Protein AF-A0AAE8QPG3-F1 (afdb_monomer_lite)

Foldseek 3Di:
DPPQLPDDDLVQFDDWDQALFAHTWTWGDDPPWIWTWWWDADPDFKIKIKIATDDPVVVVCRVPVSPDVLVVLQPGPWIWIWMFGVVVVRDTPDIDIDHPVPDDPVRPHDDVRVLVVCVVNVDPDPDPVLVLLVLVQCLCCVPVVVQWDKDQWDDDPNDIDGASIWTAHPVRAIEGEHEDEDDDDPDDPLVVVLVVLLVVLVVVVCVVDLSHAYEYEYEYAPSDPCPLVNVLVVSVHPPVSCVVRRHRYWYWYHYSRCSSNSHPDIDISD

Sequence (270 aa):
MNINNIFPKTKNIIETYVYYDKPLYFLYKFNDALYFVFFYIEENDFEKWVCIPTLSEEIEELKETRKSLINFIKDSSKIILLTIDFNQNNRVINLENILYSQLEEEFLPNRDAYLKGNSLFNVKFETDIAKVEQLVINHLAGSEFEHFMKYNELVIGQSRIVADGVLVDEKDNKIFIEVKYFRFSKNVEYRRISNHIVNLHNTYQLDRNPQNKLLYIIVIKNEDKENIKTVQQILSLNSAYLKSNALNSEVRVYSVYDLIEGKSEYLNLY

Radius of gyration: 22.39 Å; chains: 1; bounding box: 56×40×63 Å

Secondary structure (DSSP, 8-state):
--GGG----GGGEEEEEPPSSS--EEEEEETTEEEEEEEEEETTTEEEEEEEEE-HHHHHHHHHH---HHHHHHH-S-EEEEEEETTTTSEEEEEEEE-GGGS-GGGS--HHHHHHHHHHHT------HHHHHHHHHHHHHHHT-TTSEEEEEEEETTEEEEEEEEEE-TT--EEEEEEEEE---TT--THHHHHHHHHHHHHTTGGG-TT-EEEEEEEE---SS--HHHHHHHH---HHHHHHHSTTEEEEEEEHHHHHTT---EEE--

Structure (mmCIF, N/CA/C/O backbone):
data_AF-A0AAE8QPG3-F1
#
_entry.id   AF-A0AAE8QPG3-F1
#
loop_
_atom_site.group_PDB
_atom_site.id
_atom_site.type_symbol
_atom_site.label_atom_id
_atom_site.label_alt_id
_atom_site.label_comp_id
_atom_site.label_asym_id
_atom_site.label_entity_id
_atom_site.label_seq_id
_atom_site.pdbx_PDB_ins_code
_atom_site.Cartn_x
_atom_site.Cartn_y
_atom_site.Cartn_z
_atom_site.occupancy
_atom_site.B_iso_or_equiv
_atom_site.auth_seq_id
_atom_site.auth_comp_id
_atom_site.auth_asym_id
_atom_site.auth_atom_id
_atom_site.pdbx_PDB_model_num
ATOM 1 N N . MET A 1 1 ? 15.668 -0.966 -35.032 1.00 42.62 1 MET A N 1
ATOM 2 C CA . MET A 1 1 ? 14.912 -0.074 -34.122 1.00 42.62 1 MET A CA 1
ATOM 3 C C . MET A 1 1 ? 15.895 0.959 -33.581 1.00 42.62 1 MET A C 1
ATOM 5 O O . MET A 1 1 ? 16.965 0.543 -33.161 1.00 42.62 1 MET A O 1
ATOM 9 N N . ASN A 1 2 ? 15.625 2.269 -33.673 1.00 43.06 2 ASN A N 1
ATOM 10 C CA . ASN A 1 2 ? 16.539 3.276 -33.112 1.00 43.06 2 ASN A CA 1
ATOM 11 C C . ASN A 1 2 ? 16.362 3.308 -31.590 1.00 43.06 2 ASN A C 1
ATOM 13 O O . ASN A 1 2 ? 15.293 3.664 -31.097 1.00 43.06 2 ASN A O 1
ATOM 17 N N . ILE A 1 3 ? 17.409 2.910 -30.880 1.00 42.00 3 ILE A N 1
ATOM 18 C CA . ILE A 1 3 ? 17.453 2.776 -29.425 1.00 42.00 3 ILE A CA 1
ATOM 19 C C . ILE A 1 3 ? 17.151 4.098 -28.695 1.00 42.00 3 ILE A C 1
ATOM 21 O O . ILE A 1 3 ? 16.510 4.091 -27.650 1.00 42.00 3 ILE A O 1
ATOM 25 N N . ASN A 1 4 ? 17.472 5.242 -29.313 1.00 45.38 4 ASN A N 1
ATOM 26 C CA . ASN A 1 4 ? 17.210 6.578 -28.765 1.00 45.38 4 ASN A CA 1
ATOM 27 C C . ASN A 1 4 ? 15.718 6.958 -28.757 1.00 45.38 4 ASN A C 1
ATOM 29 O O . ASN A 1 4 ? 15.340 7.947 -28.135 1.00 45.38 4 ASN A O 1
ATOM 33 N N . ASN A 1 5 ? 14.854 6.190 -29.434 1.00 48.97 5 ASN A N 1
ATOM 34 C CA . ASN A 1 5 ? 13.407 6.410 -29.400 1.00 48.97 5 ASN A CA 1
ATOM 35 C C . ASN A 1 5 ? 12.713 5.654 -28.260 1.00 48.97 5 ASN A C 1
ATOM 37 O O . ASN A 1 5 ? 11.540 5.914 -28.029 1.00 48.97 5 ASN A O 1
ATOM 41 N N . ILE A 1 6 ? 13.398 4.753 -27.548 1.00 49.91 6 ILE A N 1
ATOM 42 C CA . ILE A 1 6 ? 12.806 3.910 -26.490 1.00 49.91 6 ILE A CA 1
ATOM 43 C C . ILE A 1 6 ? 12.485 4.726 -25.225 1.00 49.91 6 ILE A C 1
ATOM 45 O O . ILE A 1 6 ? 11.765 4.247 -24.352 1.00 49.91 6 ILE A O 1
ATOM 49 N N . PHE A 1 7 ? 12.945 5.981 -25.145 1.00 54.47 7 PHE A N 1
ATOM 50 C CA . PHE A 1 7 ? 12.767 6.803 -23.956 1.00 54.47 7 PHE A CA 1
ATOM 51 C C . PHE A 1 7 ? 11.286 6.967 -23.592 1.00 54.47 7 PHE A C 1
ATOM 53 O O . PHE A 1 7 ? 10.488 7.414 -24.432 1.00 54.47 7 PHE A O 1
ATOM 60 N N . PRO A 1 8 ? 10.908 6.691 -22.340 1.00 53.12 8 PRO A N 1
ATOM 61 C CA . PRO A 1 8 ? 9.572 6.969 -21.882 1.00 53.12 8 PRO A CA 1
ATOM 62 C C . PRO A 1 8 ? 9.382 8.461 -21.747 1.00 53.12 8 PRO A C 1
ATOM 64 O O . PRO A 1 8 ? 9.786 9.121 -20.798 1.00 53.12 8 PRO A O 1
ATOM 67 N N . LYS A 1 9 ? 8.699 9.014 -22.739 1.00 58.16 9 LYS A N 1
ATOM 68 C CA . LYS A 1 9 ? 7.984 10.262 -22.539 1.00 58.16 9 LYS A CA 1
ATOM 69 C C . LYS A 1 9 ? 6.843 9.944 -21.582 1.00 58.16 9 LYS A C 1
ATOM 71 O O . LYS A 1 9 ? 6.106 8.994 -21.820 1.00 58.16 9 LYS A O 1
ATOM 76 N N . THR A 1 10 ? 6.659 10.764 -20.557 1.00 52.91 10 THR A N 1
ATOM 77 C CA . THR A 1 10 ? 5.604 10.658 -19.532 1.00 52.91 10 THR A CA 1
ATOM 78 C C . THR A 1 10 ? 4.237 10.254 -20.098 1.00 52.91 10 THR A C 1
ATOM 80 O O . THR A 1 10 ? 3.532 9.434 -19.529 1.00 52.91 10 THR A O 1
ATOM 83 N N . LYS A 1 11 ? 3.904 10.779 -21.284 1.00 57.16 11 LYS A N 1
ATOM 84 C CA . LYS A 1 11 ? 2.669 10.525 -22.046 1.00 57.16 11 LYS A CA 1
ATOM 85 C C . LYS A 1 11 ? 2.415 9.070 -22.479 1.00 57.16 11 LYS A C 1
ATOM 87 O O . LYS A 1 11 ? 1.345 8.784 -22.998 1.00 57.16 11 LYS A O 1
ATOM 92 N N . ASN A 1 12 ? 3.407 8.196 -22.359 1.00 67.00 12 ASN A N 1
ATOM 93 C CA . ASN A 1 12 ? 3.347 6.806 -22.806 1.00 67.00 12 ASN A CA 1
ATOM 94 C C . ASN A 1 12 ? 3.198 5.825 -21.627 1.00 67.00 12 ASN A C 1
ATOM 96 O O . ASN A 1 12 ? 3.076 4.623 -21.852 1.00 67.00 12 ASN A O 1
ATOM 100 N N . ILE A 1 13 ? 3.215 6.312 -20.381 1.00 68.69 13 ILE A N 1
ATOM 101 C CA . ILE A 1 13 ? 2.778 5.520 -19.229 1.00 68.69 13 ILE A CA 1
ATOM 102 C C . ILE A 1 13 ? 1.260 5.515 -19.262 1.00 68.69 13 ILE A C 1
ATOM 104 O O . ILE A 1 13 ? 0.638 6.576 -19.201 1.00 68.69 13 ILE A O 1
ATOM 108 N N . ILE A 1 14 ? 0.680 4.331 -19.410 1.00 64.44 14 ILE A N 1
ATOM 109 C CA . ILE A 1 14 ? -0.766 4.188 -19.591 1.00 64.44 14 ILE A CA 1
ATOM 110 C C . ILE A 1 14 ? -1.471 3.681 -18.337 1.00 64.44 14 ILE A C 1
ATOM 112 O O . ILE A 1 14 ? -2.663 3.924 -18.192 1.00 64.44 14 ILE A O 1
ATOM 116 N N . GLU A 1 15 ? -0.754 3.031 -17.417 1.00 61.50 15 GLU A N 1
ATOM 117 C CA . GLU A 1 15 ? -1.331 2.561 -16.158 1.00 61.50 15 GLU A CA 1
ATOM 118 C C . GLU A 1 15 ? -0.254 2.385 -15.076 1.00 61.50 15 GLU A C 1
ATOM 120 O O . GLU A 1 15 ? 0.895 2.037 -15.368 1.00 61.50 15 GLU A O 1
ATOM 125 N N . THR A 1 16 ? -0.637 2.632 -13.820 1.00 55.03 16 THR A N 1
ATOM 126 C CA . THR A 1 16 ? 0.137 2.267 -12.626 1.00 55.03 16 THR A CA 1
ATOM 127 C C . THR A 1 16 ? -0.598 1.148 -11.901 1.00 55.03 16 THR A C 1
ATOM 129 O O . THR A 1 16 ? -1.680 1.378 -11.361 1.00 55.03 16 THR A O 1
ATOM 132 N N . TYR A 1 17 ? -0.035 -0.057 -11.890 1.00 54.22 17 TYR A N 1
ATOM 133 C CA . TYR A 1 17 ? -0.719 -1.244 -11.365 1.00 54.22 17 TYR A CA 1
ATOM 134 C C . TYR A 1 17 ? -0.403 -1.513 -9.910 1.00 54.22 17 TYR A C 1
ATOM 136 O O . TYR A 1 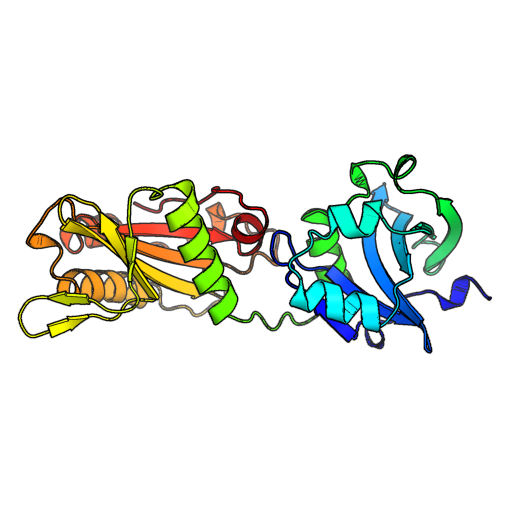17 ? 0.753 -1.774 -9.617 1.00 54.22 17 TYR A O 1
ATOM 144 N N . VAL A 1 18 ? -1.403 -1.546 -9.023 1.00 47.66 18 VAL A N 1
ATOM 145 C CA . VAL A 1 18 ? -1.252 -2.226 -7.725 1.00 47.66 18 VAL A CA 1
ATOM 146 C C . VAL A 1 18 ? -1.370 -3.725 -7.984 1.00 47.66 18 VAL A C 1
ATOM 148 O O . VAL A 1 18 ? -2.407 -4.177 -8.470 1.00 47.66 18 VAL A O 1
ATOM 151 N N . TYR A 1 19 ? -0.325 -4.487 -7.677 1.00 54.72 19 TYR A N 1
ATOM 152 C CA . TYR A 1 19 ? -0.355 -5.938 -7.799 1.00 54.72 19 TYR A CA 1
ATOM 153 C C . TYR A 1 19 ? -1.030 -6.587 -6.579 1.00 54.72 19 TYR A C 1
ATOM 155 O O . TYR A 1 19 ? -1.138 -5.968 -5.522 1.00 54.72 19 TYR A O 1
ATOM 163 N N . TYR A 1 20 ? -1.474 -7.843 -6.707 1.00 44.81 20 TYR A N 1
ATOM 164 C CA . TYR A 1 20 ? -2.101 -8.600 -5.612 1.00 44.81 20 TYR A CA 1
ATOM 165 C C . TYR A 1 20 ? -1.216 -8.726 -4.352 1.00 44.81 20 TYR A C 1
ATOM 167 O O . TYR A 1 20 ? -1.758 -8.838 -3.255 1.00 44.81 20 TYR A O 1
ATOM 175 N N . ASP A 1 21 ? 0.116 -8.691 -4.491 1.00 43.56 21 ASP A N 1
ATOM 176 C CA . ASP A 1 21 ? 1.063 -8.947 -3.399 1.00 43.56 21 ASP A CA 1
ATOM 177 C C . ASP A 1 21 ? 2.242 -7.957 -3.269 1.00 43.56 21 ASP A C 1
ATOM 179 O O . ASP A 1 21 ? 3.004 -8.100 -2.314 1.00 43.56 21 ASP A O 1
ATOM 183 N N . LYS A 1 22 ? 2.437 -6.990 -4.189 1.00 46.19 22 LYS A N 1
ATOM 184 C CA . LYS A 1 22 ? 3.626 -6.099 -4.240 1.00 46.19 22 LYS A CA 1
ATOM 185 C C . LYS A 1 22 ? 3.371 -4.735 -4.926 1.00 46.19 22 LYS A C 1
ATOM 187 O O . LYS A 1 22 ? 2.346 -4.595 -5.600 1.00 46.19 22 LYS A O 1
ATOM 192 N N . PRO A 1 23 ? 4.233 -3.707 -4.688 1.00 47.25 23 PRO A N 1
ATOM 193 C CA . PRO A 1 23 ? 3.930 -2.299 -4.974 1.00 47.25 23 PRO A CA 1
ATOM 194 C C . PRO A 1 23 ? 3.766 -1.978 -6.454 1.00 47.25 23 PRO A C 1
ATOM 196 O O . PRO A 1 23 ? 3.878 -2.823 -7.324 1.00 47.25 23 PRO A O 1
ATOM 199 N N . LEU A 1 24 ? 3.410 -0.726 -6.707 1.00 56.41 24 LEU A N 1
ATOM 200 C CA . LEU A 1 24 ? 2.953 -0.221 -7.987 1.00 56.41 24 LEU A CA 1
ATOM 201 C C . LEU A 1 24 ? 4.028 -0.255 -9.088 1.00 56.41 24 LEU A C 1
ATOM 203 O O . LEU A 1 24 ? 5.158 0.142 -8.832 1.00 56.41 24 LEU A O 1
ATOM 207 N N . TYR A 1 25 ? 3.693 -0.655 -10.321 1.00 65.69 25 TYR A N 1
ATOM 208 C CA . TYR A 1 25 ? 4.638 -0.616 -11.458 1.00 65.69 25 TYR A CA 1
ATOM 209 C C . TYR A 1 25 ? 4.059 0.071 -12.692 1.00 65.69 25 TYR A C 1
ATOM 211 O O . TYR A 1 25 ? 2.840 0.153 -12.863 1.00 65.69 25 TYR A O 1
ATOM 219 N N . PHE A 1 26 ? 4.953 0.577 -13.546 1.00 69.75 26 PHE A N 1
ATOM 220 C CA . PHE A 1 26 ? 4.605 1.391 -14.705 1.00 69.75 26 PHE A CA 1
ATOM 221 C C . PHE A 1 26 ? 4.436 0.510 -15.935 1.00 69.75 26 PHE A C 1
ATOM 223 O O . PHE A 1 26 ? 5.398 -0.105 -16.406 1.00 69.75 26 PHE A O 1
ATOM 230 N N . LEU A 1 27 ? 3.219 0.486 -16.474 1.00 76.44 27 LEU A N 1
ATOM 231 C CA . LEU A 1 27 ? 2.982 -0.059 -17.799 1.00 76.44 27 LEU A CA 1
ATOM 232 C C . LEU A 1 27 ? 3.255 1.017 -18.839 1.00 76.44 27 LEU A C 1
ATOM 234 O O . LEU A 1 27 ? 2.587 2.055 -18.902 1.00 76.44 27 LEU A O 1
ATOM 238 N N . TYR A 1 28 ? 4.252 0.741 -19.663 1.00 75.50 28 TYR A N 1
ATOM 239 C CA . TYR A 1 28 ? 4.735 1.631 -20.693 1.00 75.50 28 TYR A CA 1
ATOM 240 C C . TYR A 1 28 ? 4.302 1.147 -22.073 1.00 75.50 28 TYR A C 1
ATOM 242 O O . TYR A 1 28 ? 4.596 0.021 -22.476 1.00 75.50 28 TYR A O 1
ATOM 250 N N . LYS A 1 29 ? 3.638 2.022 -22.828 1.00 74.06 29 LYS A N 1
ATOM 251 C CA . LYS A 1 29 ? 3.265 1.780 -24.219 1.00 74.06 29 LYS A CA 1
ATOM 252 C C . LYS A 1 29 ? 4.258 2.447 -25.162 1.00 74.06 29 LYS A C 1
ATOM 254 O O . LYS A 1 29 ? 4.335 3.673 -25.243 1.00 74.06 29 LYS A O 1
ATOM 259 N N . PHE A 1 30 ? 4.976 1.641 -25.936 1.00 71.75 30 PHE A N 1
ATOM 260 C CA . PHE A 1 30 ? 5.843 2.116 -27.007 1.00 71.75 30 PHE A CA 1
ATOM 261 C C . PHE A 1 30 ? 5.297 1.684 -28.366 1.00 71.75 30 PHE A C 1
ATOM 263 O O . PHE A 1 30 ? 5.434 0.527 -28.764 1.00 71.75 30 PHE A O 1
ATOM 270 N N . ASN A 1 31 ? 4.705 2.628 -29.101 1.00 74.25 31 ASN A N 1
ATOM 271 C CA . ASN A 1 31 ? 3.910 2.333 -30.299 1.00 74.25 31 ASN A CA 1
ATOM 272 C C . ASN A 1 31 ? 2.803 1.314 -29.962 1.00 74.25 31 ASN A C 1
ATOM 274 O O . ASN A 1 31 ? 2.017 1.570 -29.052 1.00 74.25 31 ASN A O 1
ATOM 278 N N . ASP A 1 32 ? 2.759 0.174 -30.651 1.00 73.19 32 ASP A N 1
ATOM 279 C CA . ASP A 1 32 ? 1.795 -0.906 -30.403 1.00 73.19 32 ASP A CA 1
ATOM 280 C C . ASP A 1 32 ? 2.298 -1.954 -29.395 1.00 73.19 32 ASP A C 1
ATOM 282 O O . ASP A 1 32 ? 1.568 -2.882 -29.061 1.00 73.19 32 ASP A O 1
ATOM 286 N N . ALA A 1 33 ? 3.529 -1.815 -28.891 1.00 75.00 33 ALA A N 1
ATOM 287 C CA . ALA A 1 33 ? 4.111 -2.731 -27.916 1.00 75.00 33 ALA A CA 1
ATOM 288 C C . ALA A 1 33 ? 3.926 -2.228 -26.474 1.00 75.00 33 ALA A C 1
ATOM 290 O O . ALA A 1 33 ? 3.960 -1.021 -26.209 1.00 75.00 33 ALA A O 1
ATOM 291 N N . LEU A 1 34 ? 3.765 -3.169 -25.542 1.00 77.31 34 LEU A N 1
ATOM 292 C CA . LEU A 1 34 ? 3.606 -2.920 -24.111 1.00 77.31 34 LEU A CA 1
ATOM 293 C C . LEU A 1 34 ? 4.797 -3.484 -23.336 1.00 77.31 34 LEU A C 1
ATOM 295 O O . LEU A 1 34 ? 5.359 -4.520 -23.695 1.00 77.31 34 LEU A O 1
ATOM 299 N N . TYR A 1 35 ? 5.191 -2.767 -22.287 1.00 78.69 35 TYR A N 1
ATOM 300 C CA . TYR A 1 35 ? 6.334 -3.111 -21.453 1.00 78.69 35 TYR A CA 1
ATOM 301 C C . TYR A 1 35 ? 6.027 -2.845 -19.984 1.00 78.69 35 TYR A C 1
ATOM 303 O O . TYR A 1 35 ? 5.568 -1.752 -19.646 1.00 78.69 35 TYR A O 1
ATOM 311 N N . PHE A 1 36 ? 6.378 -3.778 -19.104 1.00 74.75 36 PHE A N 1
ATOM 312 C CA . PHE A 1 36 ? 6.599 -3.442 -17.698 1.00 74.75 36 PHE A CA 1
ATOM 313 C C . PHE A 1 36 ? 7.979 -2.818 -17.529 1.00 74.75 36 PHE A C 1
ATOM 315 O O . PHE A 1 36 ? 8.949 -3.306 -18.113 1.00 74.75 36 PHE A O 1
ATOM 322 N N . VAL A 1 37 ? 8.065 -1.736 -16.753 1.00 71.25 37 VAL A N 1
ATOM 323 C CA . VAL A 1 37 ? 9.312 -0.982 -16.575 1.00 71.25 37 VAL A CA 1
ATOM 324 C C . VAL A 1 37 ? 9.648 -0.781 -15.094 1.00 71.25 37 VAL A C 1
ATOM 326 O O . VAL A 1 37 ? 8.803 -0.322 -14.321 1.00 71.25 37 VAL A O 1
ATOM 329 N N . PHE A 1 38 ? 10.901 -1.081 -14.725 1.00 73.31 38 PHE A N 1
ATOM 330 C CA . PHE A 1 38 ? 11.496 -0.843 -13.401 1.00 73.31 38 PHE A CA 1
ATOM 331 C C . PHE A 1 38 ? 12.717 0.085 -13.498 1.00 73.31 38 PHE A C 1
ATOM 333 O O . PHE A 1 38 ? 13.401 0.114 -14.523 1.00 73.31 38 PHE A O 1
ATOM 340 N N . PHE A 1 39 ? 12.987 0.836 -12.426 1.00 69.31 39 PHE A N 1
ATOM 341 C CA . PHE A 1 39 ? 13.888 1.993 -12.432 1.00 69.31 39 PHE A CA 1
ATOM 342 C C . PHE A 1 39 ? 14.991 1.873 -11.396 1.00 69.31 39 PHE A C 1
ATOM 344 O O . PHE A 1 39 ? 14.702 1.778 -10.212 1.00 69.31 39 PHE A O 1
ATOM 351 N N . TYR A 1 40 ? 16.243 2.058 -11.809 1.00 69.44 40 TYR A N 1
ATOM 352 C CA . TYR A 1 40 ? 17.392 2.072 -10.901 1.00 69.44 40 TYR A CA 1
ATOM 353 C C . TYR A 1 40 ? 18.359 3.180 -11.304 1.00 69.44 40 TYR A C 1
ATOM 355 O O . TYR A 1 40 ? 18.688 3.319 -12.474 1.00 69.44 40 TYR A O 1
ATOM 363 N N . ILE A 1 41 ? 18.682 4.102 -10.393 1.00 60.81 41 ILE A N 1
ATOM 364 C CA . ILE A 1 41 ? 19.776 5.059 -10.630 1.00 60.81 41 ILE A CA 1
ATOM 365 C C . ILE A 1 41 ? 21.029 4.339 -10.159 1.00 60.81 41 ILE A C 1
ATOM 367 O O . ILE A 1 41 ? 21.075 3.872 -9.023 1.00 60.81 41 ILE A O 1
ATOM 371 N N . GLU A 1 42 ? 22.003 4.246 -11.048 1.00 60.44 42 GLU A N 1
ATOM 372 C CA . GLU A 1 42 ? 23.370 3.906 -10.679 1.00 60.44 42 GLU A CA 1
ATOM 373 C C . GLU A 1 42 ? 24.104 5.230 -10.403 1.00 60.44 42 GLU A C 1
ATOM 375 O O . GLU A 1 42 ? 23.626 6.287 -10.806 1.00 60.44 42 GLU A O 1
ATOM 380 N N . GLU A 1 43 ? 25.208 5.204 -9.660 1.00 57.56 43 GLU A N 1
ATOM 381 C CA . GLU A 1 43 ? 25.947 6.388 -9.189 1.00 57.56 43 GLU A CA 1
ATOM 382 C C . GLU A 1 43 ? 25.868 7.635 -10.100 1.00 57.56 43 GLU A C 1
ATOM 384 O O . GLU A 1 43 ? 26.225 7.565 -11.272 1.00 57.56 43 GLU A O 1
ATOM 389 N N . ASN A 1 44 ? 25.422 8.754 -9.504 1.00 57.47 44 ASN A N 1
ATOM 390 C CA . ASN A 1 44 ? 25.349 10.173 -9.918 1.00 57.47 44 ASN A CA 1
ATOM 391 C C . ASN A 1 44 ? 24.966 10.572 -11.364 1.00 57.47 44 ASN A C 1
ATOM 393 O O . ASN A 1 44 ? 24.320 11.607 -11.508 1.00 57.47 44 ASN A O 1
ATOM 397 N N . ASP A 1 45 ? 25.271 9.791 -12.399 1.00 67.38 45 ASP A N 1
ATOM 398 C CA . ASP A 1 45 ? 25.160 10.189 -13.807 1.00 67.38 45 ASP A CA 1
ATOM 399 C C . ASP A 1 45 ? 24.448 9.153 -14.706 1.00 67.38 45 ASP A C 1
ATOM 401 O O . ASP A 1 45 ? 24.116 9.473 -15.855 1.00 67.38 45 ASP A O 1
ATOM 405 N N . PHE A 1 46 ? 24.160 7.941 -14.202 1.00 73.81 46 PHE A N 1
ATOM 406 C CA . PHE A 1 46 ? 23.579 6.848 -14.994 1.00 73.81 46 PHE A CA 1
ATOM 407 C C . PHE A 1 46 ? 22.236 6.315 -14.472 1.00 73.81 46 PHE A C 1
ATOM 409 O O . PHE A 1 46 ? 21.925 6.321 -13.281 1.00 73.81 46 PHE A O 1
ATOM 416 N N . GLU A 1 47 ? 21.432 5.777 -15.389 1.00 74.44 47 GLU A N 1
ATOM 417 C CA . GLU A 1 47 ? 20.183 5.084 -15.081 1.00 74.44 47 GLU A CA 1
ATOM 418 C C . GLU A 1 47 ? 20.118 3.710 -15.728 1.00 74.44 47 GLU A C 1
ATOM 420 O O . GLU A 1 47 ? 20.267 3.599 -16.942 1.00 74.44 47 GLU A O 1
ATOM 425 N N . LYS A 1 48 ? 19.800 2.680 -14.944 1.00 78.69 48 LYS A N 1
ATOM 426 C CA . LYS A 1 48 ? 19.420 1.358 -15.439 1.00 78.69 48 LYS A CA 1
ATOM 427 C C . LYS A 1 48 ? 17.904 1.198 -15.432 1.00 78.69 48 LYS A C 1
ATOM 429 O O . LYS A 1 48 ? 17.219 1.483 -14.448 1.00 78.69 48 LYS A O 1
ATOM 434 N N . TRP A 1 49 ? 17.391 0.711 -16.549 1.00 80.88 49 TRP A N 1
ATOM 435 C CA . TRP A 1 49 ? 15.981 0.456 -16.781 1.00 80.88 49 TRP A CA 1
ATOM 436 C C . TRP A 1 49 ? 15.804 -1.008 -17.092 1.00 80.88 49 TRP A C 1
ATOM 438 O O . TRP A 1 49 ? 16.451 -1.539 -17.992 1.00 80.88 49 TRP A O 1
ATOM 448 N N . VAL A 1 50 ? 14.890 -1.641 -16.384 1.00 84.00 50 VAL A N 1
ATOM 449 C CA . VAL A 1 50 ? 14.530 -3.026 -16.643 1.00 84.00 50 VAL A CA 1
ATOM 450 C C . VAL A 1 50 ? 13.202 -3.000 -17.377 1.00 84.00 50 VAL A C 1
ATOM 452 O O . VAL A 1 50 ? 12.202 -2.547 -16.828 1.00 84.00 50 VAL A O 1
ATOM 455 N N . CYS A 1 51 ? 13.188 -3.442 -18.628 1.00 84.50 51 CYS A N 1
ATOM 456 C CA . CYS A 1 51 ? 12.001 -3.481 -19.468 1.00 84.50 51 CYS A CA 1
ATOM 457 C C . CYS A 1 51 ? 11.645 -4.926 -19.801 1.00 84.50 51 CYS A C 1
ATOM 459 O O . CYS A 1 51 ? 12.454 -5.665 -20.364 1.00 84.50 51 CYS A O 1
ATOM 461 N N . ILE A 1 52 ? 10.407 -5.311 -19.520 1.00 85.56 52 ILE A N 1
ATOM 462 C CA . ILE A 1 52 ? 9.879 -6.633 -19.845 1.00 85.56 52 ILE A CA 1
ATOM 463 C C . ILE A 1 52 ? 8.817 -6.448 -20.916 1.00 85.56 52 ILE A C 1
ATOM 465 O O . ILE A 1 52 ? 7.775 -5.867 -20.619 1.00 85.56 52 ILE A O 1
ATOM 469 N N . PRO A 1 53 ? 9.075 -6.872 -22.164 1.00 84.44 53 PRO A N 1
ATOM 470 C CA . PRO A 1 53 ? 8.058 -6.883 -23.205 1.00 84.44 53 PRO A CA 1
ATOM 471 C C . PRO A 1 53 ? 6.899 -7.781 -22.776 1.00 84.44 53 PRO A C 1
ATOM 473 O O . PRO A 1 53 ? 7.126 -8.882 -22.283 1.00 84.44 53 PRO A O 1
ATOM 476 N N . THR A 1 54 ? 5.667 -7.322 -22.955 1.00 82.00 54 THR A N 1
ATOM 477 C CA . THR A 1 54 ? 4.483 -8.055 -22.496 1.00 82.00 54 THR A CA 1
ATOM 478 C C . THR A 1 54 ? 3.343 -7.897 -23.487 1.00 82.00 54 THR A C 1
ATOM 480 O O . THR A 1 54 ? 3.156 -6.823 -24.061 1.00 82.00 54 THR A O 1
ATOM 483 N N . LEU A 1 55 ? 2.583 -8.967 -23.710 1.00 82.38 55 LEU A N 1
ATOM 484 C CA . LEU A 1 55 ? 1.379 -8.925 -24.536 1.00 82.38 55 LEU A CA 1
ATOM 485 C C . LEU A 1 55 ? 0.177 -8.405 -23.735 1.00 82.38 55 LEU A C 1
ATOM 487 O O . LEU A 1 55 ? 0.110 -8.537 -22.517 1.00 82.38 55 LEU A O 1
ATOM 491 N N . SER A 1 56 ? -0.816 -7.834 -24.419 1.00 78.56 56 SER A N 1
ATOM 492 C CA . SER A 1 56 ? -2.033 -7.341 -23.755 1.00 78.56 56 SER A CA 1
ATOM 493 C C . SER A 1 56 ? -2.798 -8.437 -23.008 1.00 78.56 56 SER A C 1
ATOM 495 O O . SER A 1 56 ? -3.296 -8.183 -21.921 1.00 78.56 56 SER A O 1
ATOM 497 N N . GLU A 1 57 ? -2.861 -9.652 -23.557 1.00 77.94 57 GLU A N 1
ATOM 498 C CA . GLU A 1 57 ? -3.546 -10.792 -22.928 1.00 77.94 57 GLU A CA 1
ATOM 499 C C . GLU A 1 57 ? -2.870 -11.218 -21.620 1.00 77.94 57 GLU A C 1
ATOM 501 O O . GLU A 1 57 ? -3.552 -11.463 -20.632 1.00 77.94 57 GLU A O 1
ATOM 506 N N . GLU A 1 58 ? -1.534 -11.217 -21.581 1.00 77.94 58 GLU A N 1
ATOM 507 C CA . GLU A 1 58 ? -0.769 -11.502 -20.363 1.00 77.94 58 GLU A CA 1
ATOM 508 C C . GLU A 1 58 ? -1.040 -10.436 -19.294 1.00 77.94 58 GLU A C 1
ATOM 510 O O . GLU A 1 58 ? -1.157 -10.760 -18.121 1.00 77.94 58 GLU A O 1
ATOM 515 N N . ILE A 1 59 ? -1.209 -9.165 -19.676 1.00 75.88 59 ILE A N 1
ATOM 516 C CA . ILE A 1 59 ? -1.567 -8.093 -18.732 1.00 75.88 59 ILE A CA 1
ATOM 517 C C . ILE A 1 59 ? -2.952 -8.328 -18.119 1.00 75.88 59 ILE A C 1
ATOM 519 O O . ILE A 1 59 ? -3.118 -8.144 -16.913 1.00 75.88 59 ILE A O 1
ATOM 523 N N . GLU A 1 60 ? -3.937 -8.743 -18.915 1.00 73.94 60 GLU A N 1
ATOM 524 C CA . GLU A 1 60 ? -5.271 -9.077 -18.400 1.00 73.94 60 GLU A CA 1
ATOM 525 C C . GLU A 1 60 ? -5.241 -10.335 -17.520 1.00 73.94 60 GLU A C 1
ATOM 527 O O . GLU A 1 60 ? -5.807 -10.334 -16.427 1.00 73.94 60 GLU A O 1
ATOM 532 N N . GLU A 1 61 ? -4.483 -11.365 -17.904 1.00 73.19 61 GLU A N 1
ATOM 533 C CA . GLU A 1 61 ? -4.276 -12.548 -17.063 1.00 73.19 61 GLU A CA 1
ATOM 534 C C . GLU A 1 61 ? -3.649 -12.174 -15.712 1.00 73.19 61 GLU A C 1
ATOM 536 O O . GLU A 1 61 ? -4.104 -12.635 -14.663 1.00 73.19 61 GLU A O 1
ATOM 541 N N . LEU A 1 62 ? -2.635 -11.305 -15.700 1.00 67.94 62 LEU A N 1
ATOM 542 C CA . LEU A 1 62 ? -2.015 -10.815 -14.466 1.00 67.94 62 LEU A CA 1
ATOM 543 C C . LEU A 1 62 ? -3.022 -10.070 -13.571 1.00 67.94 62 LEU A C 1
ATOM 545 O O . LEU A 1 62 ? -2.997 -10.246 -12.349 1.00 67.94 62 LEU A O 1
ATOM 549 N N . LYS A 1 63 ? -3.939 -9.287 -14.158 1.00 67.88 63 LYS A N 1
ATOM 550 C CA . LYS A 1 63 ? -5.010 -8.588 -13.421 1.00 67.88 63 LYS A CA 1
ATOM 551 C C . LYS A 1 63 ? -5.993 -9.560 -12.766 1.00 67.88 63 LYS A C 1
ATOM 553 O O . LYS A 1 63 ? -6.460 -9.302 -11.657 1.00 67.88 63 LYS A O 1
ATOM 558 N N . GLU A 1 64 ? -6.308 -10.663 -13.434 1.00 66.31 64 GLU A N 1
ATOM 559 C CA . GLU A 1 64 ? -7.355 -11.594 -13.006 1.00 66.31 64 GLU A CA 1
ATOM 560 C C . GLU A 1 64 ? -6.840 -12.712 -12.082 1.00 66.31 64 GLU A C 1
ATOM 562 O O . GLU A 1 64 ? -7.493 -13.064 -11.096 1.00 66.31 64 GLU A O 1
ATOM 567 N N . THR A 1 65 ? -5.660 -13.270 -12.369 1.00 60.00 65 THR A N 1
ATOM 568 C CA . THR A 1 65 ? -5.174 -14.535 -11.776 1.00 60.00 65 THR A CA 1
ATOM 569 C C . THR A 1 65 ? -4.430 -14.393 -10.452 1.00 60.00 65 THR A C 1
ATOM 571 O O . THR A 1 65 ? -4.137 -15.405 -9.814 1.00 60.00 65 THR A O 1
ATOM 574 N N . ARG A 1 66 ? -4.111 -13.169 -10.005 1.00 59.84 66 ARG A N 1
ATOM 575 C CA . ARG A 1 66 ? -3.328 -12.915 -8.774 1.00 59.84 66 ARG A CA 1
ATOM 576 C C . ARG A 1 66 ? -1.911 -13.535 -8.776 1.00 59.84 66 ARG A C 1
ATOM 578 O O . ARG A 1 66 ? -1.302 -13.665 -7.714 1.00 59.84 66 ARG A O 1
ATOM 585 N N . LYS A 1 67 ? -1.359 -13.920 -9.935 1.00 64.69 67 LYS A N 1
ATOM 586 C CA . LYS A 1 67 ? -0.003 -14.496 -10.077 1.00 64.69 67 LYS A CA 1
ATOM 587 C C . LYS A 1 67 ? 1.073 -13.464 -9.741 1.00 64.69 67 LYS A C 1
ATOM 589 O O . LYS A 1 67 ? 1.159 -12.506 -10.480 1.00 64.69 67 LYS A O 1
ATOM 594 N N . SER A 1 68 ? 1.926 -13.647 -8.728 1.00 68.56 68 SER A N 1
ATOM 595 C CA . SER A 1 68 ? 2.909 -12.614 -8.322 1.00 68.56 68 SER A CA 1
ATOM 596 C C . SER A 1 68 ? 3.789 -12.077 -9.463 1.00 68.56 68 SER A C 1
ATOM 598 O O . SER A 1 68 ? 4.229 -12.832 -10.337 1.00 68.56 68 SER A O 1
ATOM 600 N N . LEU A 1 69 ? 4.119 -10.778 -9.421 1.00 71.75 69 LEU A N 1
ATOM 601 C CA . LEU A 1 69 ? 4.961 -10.156 -10.449 1.00 71.75 69 LEU A CA 1
ATOM 602 C C . LEU A 1 69 ? 6.335 -10.825 -10.543 1.00 71.75 69 LEU A C 1
ATOM 604 O O . LEU A 1 69 ? 6.825 -11.058 -11.637 1.00 71.75 69 LEU A O 1
ATOM 608 N N . ILE A 1 70 ? 6.959 -11.180 -9.417 1.00 75.00 70 ILE A N 1
ATOM 609 C CA . ILE A 1 70 ? 8.261 -11.865 -9.438 1.00 75.00 70 ILE A CA 1
ATOM 610 C C . ILE A 1 70 ? 8.180 -13.159 -10.251 1.00 75.00 70 ILE A C 1
ATOM 612 O O . ILE A 1 70 ? 9.100 -13.456 -11.007 1.00 75.00 70 ILE A O 1
ATOM 616 N N . ASN A 1 71 ? 7.084 -13.910 -10.132 1.00 76.50 71 ASN A N 1
ATOM 617 C CA . ASN A 1 71 ? 6.893 -15.116 -10.929 1.00 76.50 71 ASN A CA 1
ATOM 618 C C . ASN A 1 71 ? 6.656 -14.781 -12.405 1.00 76.50 71 ASN A C 1
ATOM 620 O O . ASN A 1 71 ? 7.204 -15.450 -13.269 1.00 76.50 71 ASN A O 1
ATOM 624 N N . PHE A 1 72 ? 5.929 -13.707 -12.713 1.00 79.88 72 PHE A N 1
ATOM 625 C CA . PHE A 1 72 ? 5.815 -13.223 -14.090 1.00 79.88 72 PHE A CA 1
ATOM 626 C C . PHE A 1 72 ? 7.177 -12.844 -14.708 1.00 79.88 72 PHE A C 1
ATOM 628 O O . PHE A 1 72 ? 7.482 -13.252 -15.827 1.00 79.88 72 PHE A O 1
ATOM 635 N N . ILE A 1 73 ? 8.031 -12.128 -13.971 1.00 81.25 73 ILE A N 1
ATOM 636 C CA . ILE A 1 73 ? 9.387 -11.764 -14.416 1.00 81.25 73 ILE A CA 1
ATOM 637 C C . ILE A 1 73 ? 10.238 -13.027 -14.606 1.00 81.25 73 ILE A C 1
ATOM 639 O O . ILE A 1 73 ? 10.948 -13.141 -15.602 1.00 81.25 73 ILE A O 1
ATOM 643 N N . LYS A 1 74 ? 10.142 -13.997 -13.687 1.00 84.19 74 LYS A N 1
ATOM 644 C CA . LYS A 1 74 ? 10.827 -15.297 -13.800 1.00 84.19 74 LYS A CA 1
ATOM 645 C C . LYS A 1 74 ? 10.447 -16.054 -15.065 1.00 84.19 74 LYS A C 1
ATOM 647 O O . LYS A 1 74 ? 11.320 -16.639 -15.698 1.00 84.19 74 LYS A O 1
ATOM 652 N N . ASP A 1 75 ? 9.169 -16.017 -15.419 1.00 83.38 75 ASP A N 1
ATOM 653 C CA . ASP A 1 75 ? 8.625 -16.730 -16.574 1.00 83.38 75 ASP A CA 1
ATOM 654 C C . ASP A 1 75 ? 8.821 -15.959 -17.890 1.00 83.38 75 ASP A C 1
ATOM 656 O O . ASP A 1 75 ? 8.578 -16.493 -18.974 1.00 83.38 75 ASP A O 1
ATOM 660 N N . SER A 1 76 ? 9.266 -14.702 -17.818 1.00 83.06 76 SER A N 1
ATOM 661 C CA . SER A 1 76 ? 9.446 -13.854 -18.991 1.00 83.06 76 SER A CA 1
ATOM 662 C C . SER A 1 76 ? 10.568 -14.387 -19.879 1.00 83.06 76 SER A C 1
ATOM 664 O O . SER A 1 76 ? 11.725 -14.494 -19.476 1.00 83.06 76 SER A O 1
ATOM 666 N N . SER A 1 77 ? 10.236 -14.651 -21.144 1.00 81.69 77 SER A N 1
ATOM 667 C CA . SER A 1 77 ? 11.192 -15.143 -22.148 1.00 81.69 77 SER A CA 1
ATOM 668 C C . SER A 1 77 ? 12.269 -14.122 -22.531 1.00 81.69 77 SER A C 1
ATOM 670 O O . SER A 1 77 ? 13.262 -14.471 -23.174 1.00 81.69 77 SER A O 1
ATOM 672 N N . LYS A 1 78 ? 12.072 -12.851 -22.165 1.00 84.00 78 LYS A N 1
ATOM 673 C CA . LYS A 1 78 ? 12.959 -11.750 -22.517 1.00 84.00 78 LYS A CA 1
ATOM 674 C C . LYS A 1 78 ? 12.894 -10.635 -21.480 1.00 84.00 78 LYS A C 1
ATOM 676 O O . LYS A 1 78 ? 11.827 -10.084 -21.232 1.00 84.00 78 LYS A O 1
ATOM 681 N N . ILE A 1 79 ? 14.054 -10.243 -20.963 1.00 88.38 79 ILE A N 1
ATOM 682 C CA . ILE A 1 79 ? 14.229 -9.046 -20.138 1.00 88.38 79 ILE A CA 1
ATOM 683 C C . ILE A 1 79 ? 15.239 -8.148 -20.847 1.00 88.38 79 ILE A C 1
ATOM 685 O O . ILE A 1 79 ? 16.256 -8.625 -21.351 1.00 88.38 79 ILE A O 1
ATOM 689 N N . ILE A 1 80 ? 14.941 -6.856 -20.934 1.00 87.38 80 ILE A N 1
ATOM 690 C CA . ILE A 1 80 ? 15.795 -5.862 -21.581 1.00 87.38 80 ILE A CA 1
ATOM 691 C C . ILE A 1 80 ? 16.331 -4.922 -20.505 1.00 87.38 80 ILE A C 1
ATOM 693 O O . ILE A 1 80 ? 15.547 -4.221 -19.872 1.00 87.38 80 ILE A O 1
ATOM 697 N N . LEU A 1 81 ? 17.648 -4.881 -20.319 1.00 86.50 81 LEU A N 1
ATOM 698 C CA . LEU A 1 81 ? 18.311 -3.859 -19.511 1.00 86.50 81 LEU A CA 1
ATOM 699 C C . LEU A 1 81 ? 18.756 -2.710 -20.412 1.00 86.50 81 LEU A C 1
ATOM 701 O O . LEU A 1 81 ? 19.463 -2.934 -21.392 1.00 86.50 81 LEU A O 1
ATOM 705 N N . LEU A 1 82 ? 18.350 -1.484 -20.090 1.00 83.62 82 LEU A N 1
ATOM 706 C CA . LEU A 1 82 ? 18.804 -0.270 -20.770 1.00 83.62 82 LEU A CA 1
ATOM 707 C C . LEU A 1 82 ? 19.618 0.571 -19.796 1.00 83.62 82 LEU A C 1
ATOM 709 O O . LEU A 1 82 ? 19.129 0.874 -18.712 1.00 83.62 82 LEU A O 1
ATOM 713 N N . THR A 1 83 ? 20.808 1.006 -20.204 1.00 82.19 83 THR A N 1
ATOM 714 C CA . THR A 1 83 ? 21.594 1.983 -19.439 1.00 82.19 83 THR A CA 1
ATOM 715 C C . THR A 1 83 ? 21.578 3.327 -20.152 1.00 82.19 83 THR A C 1
ATOM 717 O O . THR A 1 83 ? 21.847 3.404 -21.356 1.00 82.19 83 THR A O 1
ATOM 720 N N . ILE A 1 84 ? 21.275 4.388 -19.412 1.00 77.50 84 ILE A N 1
ATOM 721 C CA . ILE A 1 84 ? 21.145 5.760 -19.900 1.00 77.50 84 ILE A CA 1
ATOM 722 C C . ILE A 1 84 ? 22.153 6.659 -19.186 1.00 77.50 84 ILE A C 1
ATOM 724 O O . ILE A 1 84 ? 22.343 6.530 -17.984 1.00 77.50 84 ILE A O 1
ATOM 728 N N . ASP A 1 85 ? 22.764 7.575 -19.933 1.00 78.44 85 ASP A N 1
ATOM 729 C CA . ASP A 1 85 ? 23.600 8.667 -19.423 1.00 78.44 85 ASP A CA 1
ATOM 730 C C . ASP A 1 85 ? 22.803 9.983 -19.472 1.00 78.44 85 ASP A C 1
ATOM 732 O O . ASP A 1 85 ? 22.438 10.462 -20.557 1.00 78.44 85 ASP A O 1
ATOM 736 N N . PHE A 1 86 ? 22.517 10.563 -18.302 1.00 67.88 86 PHE A N 1
ATOM 737 C CA . PHE A 1 86 ? 21.759 11.816 -18.191 1.00 67.88 86 PHE A CA 1
ATOM 738 C C . PHE A 1 86 ? 22.562 13.032 -18.661 1.00 67.88 86 PHE A C 1
ATOM 740 O O . PHE A 1 86 ? 22.006 13.943 -19.283 1.00 67.88 86 PHE A O 1
ATOM 747 N N . ASN A 1 87 ? 23.873 13.031 -18.420 1.00 71.19 87 ASN A N 1
ATOM 748 C CA . ASN A 1 87 ? 24.768 14.124 -18.794 1.00 71.19 87 ASN A CA 1
ATOM 749 C C . ASN A 1 87 ? 24.935 14.237 -20.314 1.00 71.19 87 ASN A C 1
ATOM 751 O O . ASN A 1 87 ? 25.275 15.302 -20.829 1.00 71.19 87 ASN A O 1
ATOM 755 N N . GLN A 1 88 ? 24.639 13.164 -21.052 1.00 70.94 88 GLN A N 1
ATOM 756 C CA . GLN A 1 88 ? 24.647 13.131 -22.516 1.00 70.94 88 GLN A CA 1
ATOM 757 C C . GLN A 1 88 ? 23.246 13.234 -23.136 1.00 70.94 88 GLN A C 1
ATOM 759 O O . GLN A 1 88 ? 22.946 12.537 -24.106 1.00 70.94 88 GLN A O 1
ATOM 764 N N . ASN A 1 89 ? 22.382 14.117 -22.625 1.00 68.19 89 ASN A N 1
ATOM 765 C CA . ASN A 1 89 ? 21.008 14.297 -23.121 1.00 68.19 89 ASN A CA 1
ATOM 766 C C . ASN A 1 89 ? 20.177 12.998 -23.082 1.00 68.19 89 ASN A C 1
ATOM 768 O O . ASN A 1 89 ? 19.449 12.701 -24.033 1.00 68.19 89 ASN A O 1
ATOM 772 N N . ASN A 1 90 ? 20.279 12.222 -21.999 1.00 66.88 90 ASN A N 1
ATOM 773 C CA . ASN A 1 90 ? 19.573 10.944 -21.830 1.00 66.88 90 ASN A CA 1
ATOM 774 C C . ASN A 1 90 ? 19.896 9.934 -22.941 1.00 66.88 90 ASN A C 1
ATOM 776 O O . ASN A 1 90 ? 19.014 9.242 -23.462 1.00 66.88 90 ASN A O 1
ATOM 780 N N . ARG A 1 91 ? 21.166 9.865 -23.346 1.00 73.62 91 ARG A N 1
ATOM 781 C CA . ARG A 1 91 ? 21.607 8.931 -24.380 1.00 73.62 91 ARG A CA 1
ATOM 782 C C . ARG A 1 91 ? 21.562 7.510 -23.836 1.00 73.62 91 ARG A C 1
ATOM 784 O O . ARG A 1 91 ? 22.113 7.236 -22.775 1.00 73.62 91 ARG A O 1
ATOM 791 N N . VAL A 1 92 ? 20.991 6.587 -24.611 1.00 76.94 92 VAL A N 1
ATOM 792 C CA . VAL A 1 92 ? 21.136 5.159 -24.316 1.00 76.94 92 VAL A CA 1
ATOM 793 C C . VAL A 1 92 ? 22.565 4.748 -24.648 1.00 76.94 92 VAL A C 1
ATOM 795 O O . VAL A 1 92 ? 22.993 4.821 -25.804 1.00 76.94 92 VAL A O 1
ATOM 798 N N . ILE A 1 93 ? 23.306 4.351 -23.622 1.00 80.19 93 ILE A N 1
ATOM 799 C CA . ILE A 1 93 ? 24.694 3.906 -23.743 1.00 80.19 93 ILE A CA 1
ATOM 800 C C . ILE A 1 93 ? 24.799 2.382 -23.804 1.00 80.19 93 ILE A C 1
ATOM 802 O O . ILE A 1 93 ? 25.779 1.878 -24.345 1.00 80.19 93 ILE A O 1
ATOM 806 N N . ASN A 1 94 ? 23.779 1.658 -23.326 1.00 81.44 94 ASN A N 1
ATOM 807 C CA . ASN A 1 94 ? 23.744 0.201 -23.375 1.00 81.44 94 ASN A CA 1
ATOM 808 C C . ASN A 1 94 ? 22.321 -0.362 -23.530 1.00 81.44 94 ASN A C 1
ATOM 810 O O . ASN A 1 94 ? 21.363 0.217 -23.015 1.00 81.44 94 ASN A O 1
ATOM 814 N N . LEU A 1 95 ? 22.201 -1.499 -24.221 1.00 84.25 95 LEU A N 1
ATOM 815 C CA . LEU A 1 95 ? 20.992 -2.324 -24.281 1.00 84.25 95 LEU A CA 1
ATOM 816 C C . LEU A 1 95 ? 21.384 -3.791 -24.309 1.00 84.25 95 LEU A C 1
ATOM 818 O O . LEU A 1 95 ? 22.009 -4.261 -25.261 1.00 84.25 95 LEU A O 1
ATOM 822 N N . GLU A 1 96 ? 20.934 -4.515 -23.297 1.00 87.88 96 GLU A N 1
ATOM 823 C CA . GLU A 1 96 ? 21.227 -5.927 -23.111 1.00 87.88 96 GLU A CA 1
ATOM 824 C C . GLU A 1 96 ? 19.931 -6.721 -23.040 1.00 87.88 96 GLU A C 1
ATOM 826 O O . GLU A 1 96 ? 18.961 -6.302 -22.413 1.00 87.88 96 GLU A O 1
ATOM 831 N N . ASN A 1 97 ? 19.912 -7.879 -23.698 1.00 88.62 97 ASN A N 1
ATOM 832 C CA . ASN A 1 97 ? 18.848 -8.856 -23.510 1.00 88.62 97 ASN A CA 1
ATOM 833 C C . ASN A 1 97 ? 19.384 -9.926 -22.568 1.00 88.62 97 ASN A C 1
ATOM 835 O O . ASN A 1 97 ? 20.373 -10.580 -22.900 1.00 88.62 97 ASN A O 1
ATOM 839 N N . ILE A 1 98 ? 18.728 -10.098 -21.430 1.00 89.06 98 ILE A N 1
ATOM 840 C CA . ILE A 1 98 ? 19.141 -11.040 -20.396 1.00 89.06 98 ILE A CA 1
ATOM 841 C C . ILE A 1 98 ? 17.994 -11.983 -20.034 1.00 89.06 98 ILE A C 1
ATOM 843 O O . ILE A 1 98 ? 16.819 -11.708 -20.297 1.00 89.06 98 ILE A O 1
ATOM 847 N N . LEU A 1 99 ? 18.352 -13.114 -19.433 1.00 87.06 99 LEU A N 1
ATOM 848 C CA . LEU A 1 99 ? 17.412 -14.010 -18.766 1.00 87.06 99 LEU A CA 1
ATOM 849 C C . LEU A 1 99 ? 17.215 -13.580 -17.310 1.00 87.06 99 LEU A C 1
ATOM 851 O O . LEU A 1 99 ? 18.088 -12.941 -16.725 1.00 87.06 99 LEU A O 1
ATOM 855 N N . TYR A 1 100 ? 16.115 -14.015 -16.687 1.00 85.94 100 TYR A N 1
ATOM 856 C CA . TYR A 1 100 ? 15.873 -13.768 -15.260 1.00 85.94 100 TYR A CA 1
ATOM 857 C C . TYR A 1 100 ? 17.044 -14.212 -14.373 1.00 85.94 100 TYR A C 1
ATOM 859 O O . TYR A 1 100 ? 17.418 -13.509 -13.444 1.00 85.94 100 TYR A O 1
ATOM 867 N N . SER A 1 101 ? 17.671 -15.354 -14.675 1.00 87.62 101 SER A N 1
ATOM 868 C CA . SER A 1 101 ? 18.805 -15.883 -13.902 1.00 87.62 101 SER A CA 1
ATOM 869 C C . SER A 1 101 ? 20.054 -14.994 -13.920 1.00 87.62 101 SER A C 1
ATOM 871 O O . SER A 1 101 ? 20.998 -15.269 -13.188 1.00 87.62 101 SER A O 1
ATOM 873 N N . GLN A 1 102 ? 20.091 -13.987 -14.792 1.00 87.50 102 GLN A N 1
ATOM 874 C CA . GLN A 1 102 ? 21.183 -13.026 -14.935 1.00 87.50 102 GLN A CA 1
ATOM 875 C C . GLN A 1 102 ? 20.801 -11.642 -14.392 1.00 87.50 102 GLN A C 1
ATOM 877 O O . GLN A 1 102 ? 21.634 -10.742 -14.395 1.00 87.50 102 GLN A O 1
ATOM 882 N N . LEU A 1 103 ? 19.550 -11.457 -13.960 1.00 85.94 103 LEU A N 1
ATOM 883 C CA . LEU A 1 103 ? 19.076 -10.211 -13.378 1.00 85.94 103 LEU A CA 1
ATOM 884 C C . LEU A 1 103 ? 19.480 -10.169 -11.903 1.00 85.94 103 LEU A C 1
ATOM 886 O O . LEU A 1 103 ? 19.052 -11.009 -11.110 1.00 85.94 103 LEU A O 1
ATOM 890 N N . GLU A 1 104 ? 20.313 -9.197 -11.544 1.00 83.44 104 GLU A N 1
ATOM 891 C CA . GLU A 1 104 ? 20.728 -8.992 -10.157 1.00 83.44 104 GLU A CA 1
ATOM 892 C C . GLU A 1 104 ? 19.535 -8.595 -9.278 1.00 83.44 104 GLU A C 1
ATOM 894 O O . GLU A 1 104 ? 18.595 -7.938 -9.731 1.00 83.44 104 GLU A O 1
ATOM 899 N N . GLU A 1 105 ? 19.571 -8.993 -8.003 1.00 77.75 105 GLU A N 1
ATOM 900 C CA . GLU A 1 105 ? 18.460 -8.778 -7.068 1.00 77.75 105 GLU A CA 1
ATOM 901 C C . GLU A 1 105 ? 18.157 -7.292 -6.853 1.00 77.75 105 GLU A C 1
ATOM 903 O O . GLU A 1 105 ? 16.998 -6.914 -6.698 1.00 77.75 105 GLU A O 1
ATOM 908 N N . GLU A 1 106 ? 19.173 -6.431 -6.916 1.00 74.00 106 GLU A N 1
ATOM 909 C CA . GLU A 1 106 ? 18.978 -4.987 -6.808 1.00 74.00 106 GLU A CA 1
ATOM 910 C C . GLU A 1 106 ? 18.141 -4.410 -7.952 1.00 74.00 106 GLU A C 1
ATOM 912 O O . GLU A 1 106 ? 17.415 -3.451 -7.719 1.00 74.00 106 GLU A O 1
ATOM 917 N N . PHE A 1 107 ? 18.159 -5.026 -9.141 1.00 76.56 107 PHE A N 1
ATOM 918 C CA . PHE A 1 107 ? 17.335 -4.632 -10.288 1.00 76.56 107 PHE A CA 1
ATOM 919 C C . PHE A 1 107 ? 15.935 -5.258 -10.260 1.00 76.56 107 PHE A C 1
ATOM 921 O O . PHE A 1 107 ? 15.110 -4.976 -11.137 1.00 76.56 107 PHE A O 1
ATOM 928 N N . LEU A 1 108 ? 15.643 -6.116 -9.275 1.00 77.25 108 LEU A N 1
ATOM 929 C CA . LEU A 1 108 ? 14.307 -6.663 -9.094 1.00 77.25 108 LEU A CA 1
ATOM 930 C C . LEU A 1 108 ? 13.386 -5.638 -8.440 1.00 77.25 108 LEU A C 1
ATOM 932 O O . LEU A 1 108 ? 13.780 -4.991 -7.467 1.00 77.25 108 LEU A O 1
ATOM 936 N N . PRO A 1 109 ? 12.127 -5.555 -8.900 1.00 71.44 109 PRO A N 1
ATOM 937 C CA . PRO A 1 109 ? 11.233 -4.474 -8.528 1.00 71.44 109 PRO A CA 1
ATOM 938 C C . PRO A 1 109 ? 11.091 -4.309 -7.008 1.00 71.44 109 PRO A C 1
ATOM 940 O O . PRO A 1 109 ? 10.659 -5.227 -6.307 1.00 71.44 109 PRO A O 1
ATOM 943 N N . ASN A 1 110 ? 11.408 -3.113 -6.508 1.00 69.25 110 ASN A N 1
ATOM 944 C CA . ASN A 1 110 ? 11.392 -2.778 -5.083 1.00 69.25 110 ASN A CA 1
ATOM 945 C C . ASN A 1 110 ? 10.865 -1.350 -4.827 1.00 69.25 110 ASN A C 1
ATOM 947 O O . ASN A 1 110 ? 10.584 -0.595 -5.763 1.00 69.25 110 ASN A O 1
ATOM 951 N N . ARG A 1 111 ? 10.705 -0.985 -3.547 1.00 67.94 111 ARG A N 1
ATOM 952 C CA . ARG A 1 111 ? 10.221 0.336 -3.111 1.00 67.94 111 ARG A CA 1
ATOM 953 C C . ARG A 1 111 ? 10.966 1.508 -3.748 1.00 67.94 111 ARG A C 1
ATOM 955 O O . ARG A 1 111 ? 10.322 2.472 -4.163 1.00 67.94 111 ARG A O 1
ATOM 962 N N . ASP A 1 112 ? 12.290 1.441 -3.820 1.00 66.44 112 ASP A N 1
ATOM 963 C CA . ASP A 1 112 ? 13.112 2.549 -4.312 1.00 66.44 112 ASP A CA 1
ATOM 964 C C . ASP A 1 112 ? 12.897 2.769 -5.810 1.00 66.44 112 ASP A C 1
ATOM 966 O O . ASP A 1 112 ? 12.706 3.907 -6.250 1.00 66.44 112 ASP A O 1
ATOM 970 N N . ALA A 1 113 ? 12.803 1.681 -6.580 1.00 68.81 113 ALA A N 1
ATOM 971 C CA . ALA A 1 113 ? 12.470 1.739 -7.999 1.00 68.81 113 ALA A CA 1
ATOM 972 C C . ALA A 1 113 ? 11.109 2.383 -8.260 1.00 68.81 113 ALA A C 1
ATOM 974 O O . ALA A 1 113 ? 10.950 3.187 -9.183 1.00 68.81 113 ALA A O 1
ATOM 975 N N . TYR A 1 114 ? 10.129 2.069 -7.415 1.00 67.69 114 TYR A N 1
ATOM 976 C CA . TYR A 1 114 ? 8.812 2.677 -7.494 1.00 67.69 114 TYR A CA 1
ATOM 977 C C . TYR A 1 114 ? 8.846 4.183 -7.180 1.00 67.69 114 TYR A C 1
ATOM 979 O O . TYR A 1 114 ? 8.364 4.989 -7.983 1.00 67.69 114 TYR A O 1
ATOM 987 N N . LEU A 1 115 ? 9.411 4.578 -6.029 1.00 63.94 115 LEU A N 1
ATOM 988 C CA . LEU A 1 115 ? 9.433 5.981 -5.590 1.00 63.94 115 LEU A CA 1
ATOM 989 C C . LEU A 1 115 ? 10.132 6.862 -6.624 1.00 63.94 115 LEU A C 1
ATOM 991 O O . LEU A 1 115 ? 9.681 7.966 -6.940 1.00 63.94 115 LEU A O 1
ATOM 995 N N . LYS A 1 116 ? 11.205 6.330 -7.202 1.00 67.81 116 LYS A N 1
ATOM 996 C CA . LYS A 1 116 ? 11.941 6.979 -8.270 1.00 67.81 116 LYS A CA 1
ATOM 997 C C . LYS A 1 116 ? 11.106 7.128 -9.542 1.00 67.81 116 LYS A C 1
ATOM 999 O O . LYS A 1 116 ? 11.038 8.234 -10.073 1.00 67.81 116 LYS A O 1
ATOM 1004 N N . GLY A 1 117 ? 10.455 6.066 -10.021 1.00 65.94 117 GLY A N 1
ATOM 1005 C CA . GLY A 1 117 ? 9.585 6.160 -11.196 1.00 65.94 117 GLY A CA 1
ATOM 1006 C C . GLY A 1 117 ? 8.477 7.203 -11.003 1.00 65.94 117 GLY A C 1
ATOM 1007 O O . GLY A 1 117 ? 8.220 8.014 -11.892 1.00 65.94 117 GLY A O 1
ATOM 1008 N N . ASN A 1 118 ? 7.886 7.273 -9.805 1.00 60.41 118 ASN A N 1
ATOM 1009 C CA . ASN A 1 118 ? 6.853 8.264 -9.500 1.00 60.41 118 ASN A CA 1
ATOM 1010 C C . ASN A 1 118 ? 7.398 9.702 -9.596 1.00 60.41 118 ASN A C 1
ATOM 1012 O O . ASN A 1 118 ? 6.788 10.559 -10.235 1.00 60.41 118 ASN A O 1
ATOM 1016 N N . SER A 1 119 ? 8.590 9.939 -9.040 1.00 62.22 119 SER A N 1
ATOM 1017 C CA . SER A 1 119 ? 9.298 11.222 -9.137 1.00 62.22 119 SER A CA 1
ATOM 1018 C C . SER A 1 119 ? 9.628 11.603 -10.587 1.00 62.22 119 SER A C 1
ATOM 1020 O O . SER A 1 119 ? 9.348 12.724 -11.013 1.00 62.22 119 SER A O 1
ATOM 1022 N N . LEU A 1 120 ? 10.155 10.661 -11.379 1.00 61.69 120 LEU A N 1
ATOM 1023 C CA . LEU A 1 120 ? 10.584 10.907 -12.761 1.00 61.69 120 LEU A CA 1
ATOM 1024 C C . LEU A 1 120 ? 9.434 11.292 -13.693 1.00 61.69 120 LEU A C 1
ATOM 1026 O O . LEU A 1 120 ? 9.611 12.108 -14.599 1.00 61.69 120 LEU A O 1
ATOM 1030 N N . PHE A 1 121 ? 8.252 10.719 -13.483 1.00 57.53 121 PHE A N 1
ATOM 1031 C CA . PHE A 1 121 ? 7.117 10.931 -14.379 1.00 57.53 121 PHE A CA 1
ATOM 1032 C C . PHE A 1 121 ? 5.998 11.766 -13.787 1.00 57.53 121 PHE A C 1
ATOM 1034 O O . PHE A 1 121 ? 5.032 12.045 -14.496 1.00 57.53 121 PHE A O 1
ATOM 1041 N N . ASN A 1 122 ? 6.108 12.188 -12.527 1.00 54.62 122 ASN A N 1
ATOM 1042 C CA . ASN A 1 122 ? 5.067 12.959 -11.855 1.00 54.62 122 ASN A CA 1
ATOM 1043 C C . ASN A 1 122 ? 3.679 12.310 -12.048 1.00 54.62 122 ASN A C 1
ATOM 1045 O O . ASN A 1 122 ? 2.694 12.983 -12.380 1.00 54.62 122 ASN A O 1
ATOM 1049 N N . VAL A 1 123 ? 3.618 10.974 -11.953 1.00 53.62 123 VAL A N 1
ATOM 1050 C CA . VAL A 1 123 ? 2.377 10.239 -12.206 1.00 53.62 123 VAL A CA 1
ATOM 1051 C C . VAL A 1 123 ? 1.440 10.491 -11.040 1.00 53.62 123 VAL A C 1
ATOM 1053 O O . VAL A 1 123 ? 1.734 10.186 -9.888 1.00 53.62 123 VAL A O 1
ATOM 1056 N N . LYS A 1 124 ? 0.267 11.054 -11.329 1.00 51.78 124 LYS A N 1
ATOM 1057 C CA . LYS A 1 124 ? -0.769 11.195 -10.311 1.00 51.78 124 LYS A CA 1
ATOM 1058 C C . LYS A 1 124 ? -1.331 9.815 -10.011 1.00 51.78 124 LYS A C 1
ATOM 1060 O O . LYS A 1 124 ? -2.126 9.294 -10.781 1.00 51.78 124 LYS A O 1
ATOM 1065 N N . PHE A 1 125 ? -0.922 9.247 -8.884 1.00 52.91 125 PHE A N 1
ATOM 1066 C CA . PHE A 1 125 ? -1.528 8.016 -8.401 1.00 52.91 125 PHE A CA 1
ATOM 1067 C C . PHE A 1 125 ? -2.974 8.286 -7.966 1.00 52.91 125 PHE A C 1
ATOM 1069 O O . PHE A 1 125 ? -3.214 9.006 -6.986 1.00 52.91 125 PHE A O 1
ATOM 1076 N N . GLU A 1 126 ? -3.920 7.713 -8.707 1.00 52.81 126 GLU A N 1
ATOM 1077 C CA . GLU A 1 126 ? -5.290 7.506 -8.252 1.00 52.81 126 GLU A CA 1
ATOM 1078 C C . GLU A 1 126 ? -5.297 6.253 -7.377 1.00 52.81 126 GLU A C 1
ATOM 1080 O O . GLU A 1 126 ? -5.433 5.126 -7.849 1.00 52.81 126 GLU A O 1
ATOM 1085 N N . THR A 1 127 ? -5.070 6.450 -6.078 1.00 57.12 127 THR A N 1
ATOM 1086 C CA . THR A 1 127 ? -5.209 5.370 -5.106 1.00 57.12 127 THR A CA 1
ATOM 1087 C C . THR A 1 127 ? -6.666 4.943 -5.056 1.00 57.12 127 THR A C 1
ATOM 1089 O O . THR A 1 127 ? -7.525 5.727 -4.652 1.00 57.12 127 THR A O 1
ATOM 1092 N N . ASP A 1 128 ? -6.940 3.689 -5.392 1.00 63.56 128 ASP A N 1
ATOM 1093 C CA . ASP A 1 128 ? -8.208 3.062 -5.045 1.00 63.56 128 ASP A CA 1
ATOM 1094 C C . ASP A 1 128 ? -8.234 2.854 -3.523 1.00 63.56 128 ASP A C 1
ATOM 1096 O O . ASP A 1 128 ? -7.665 1.898 -2.989 1.00 63.56 128 ASP A O 1
ATOM 1100 N N . ILE A 1 129 ? -8.817 3.827 -2.818 1.00 67.31 129 ILE A N 1
ATOM 1101 C CA . ILE A 1 129 ? -8.856 3.867 -1.352 1.00 67.31 129 ILE A CA 1
ATOM 1102 C C . ILE A 1 129 ? -9.503 2.589 -0.808 1.00 67.31 129 ILE A C 1
ATOM 1104 O O . ILE A 1 129 ? -8.950 1.988 0.108 1.00 67.31 129 ILE A O 1
ATOM 1108 N N . ALA A 1 130 ? -10.579 2.108 -1.438 1.00 69.44 130 ALA A N 1
ATOM 1109 C CA . ALA A 1 130 ? -11.276 0.898 -1.012 1.00 69.44 130 ALA A CA 1
ATOM 1110 C C . ALA A 1 130 ? -10.374 -0.346 -1.091 1.00 69.44 130 ALA A C 1
ATOM 1112 O O . ALA A 1 130 ? -10.391 -1.196 -0.197 1.00 69.44 130 ALA A O 1
ATOM 1113 N N . LYS A 1 131 ? -9.523 -0.450 -2.124 1.00 72.44 131 LYS A N 1
ATOM 1114 C CA . LYS A 1 131 ? -8.528 -1.535 -2.206 1.00 72.44 131 LYS A CA 1
ATOM 1115 C C . LYS A 1 131 ? -7.485 -1.445 -1.098 1.00 72.44 131 LYS A C 1
ATOM 1117 O O . LYS A 1 131 ? -7.133 -2.472 -0.523 1.00 72.44 131 LYS A O 1
ATOM 1122 N N . VAL A 1 132 ? -6.996 -0.246 -0.783 1.00 71.94 132 VAL A N 1
ATOM 1123 C CA . VAL A 1 132 ? -6.009 -0.050 0.291 1.00 71.94 132 VAL A CA 1
ATOM 1124 C C . VAL A 1 132 ? -6.598 -0.408 1.654 1.00 71.94 132 VAL A C 1
ATOM 1126 O O . VAL A 1 132 ? -5.960 -1.126 2.420 1.00 71.94 132 VAL A O 1
ATOM 1129 N N . GLU A 1 133 ? -7.823 0.027 1.937 1.00 77.19 133 GLU A N 1
ATOM 1130 C CA . GLU A 1 133 ? -8.546 -0.328 3.163 1.00 77.19 133 GLU A CA 1
ATOM 1131 C C . GLU A 1 133 ? -8.691 -1.850 3.291 1.00 77.19 133 GLU A C 1
ATOM 1133 O O . GLU A 1 133 ? -8.337 -2.434 4.318 1.00 77.19 133 GLU A O 1
ATOM 1138 N N . GLN A 1 134 ? -9.104 -2.523 2.214 1.00 77.12 134 GLN A N 1
ATOM 1139 C CA . GLN A 1 134 ? -9.237 -3.976 2.206 1.00 77.12 134 GLN A CA 1
ATOM 1140 C C . GLN A 1 134 ? -7.891 -4.698 2.391 1.00 77.12 134 GLN A C 1
ATOM 1142 O O . GLN A 1 134 ? -7.851 -5.710 3.094 1.00 77.12 134 GLN A O 1
ATOM 1147 N N . LEU A 1 135 ? -6.800 -4.199 1.797 1.00 75.44 135 LEU A N 1
ATOM 1148 C CA . LEU A 1 135 ? -5.452 -4.753 1.977 1.00 75.44 135 LEU A CA 1
ATOM 1149 C C . LEU A 1 135 ? -5.010 -4.682 3.441 1.00 75.44 135 LEU A C 1
ATOM 1151 O O . LEU A 1 135 ? -4.546 -5.685 3.978 1.00 75.44 135 LEU A O 1
ATOM 1155 N N . VAL A 1 136 ? -5.220 -3.538 4.102 1.00 79.12 136 VAL A N 1
ATOM 1156 C CA . VAL A 1 136 ? -4.924 -3.360 5.534 1.00 79.12 136 VAL A CA 1
ATOM 1157 C C . VAL A 1 136 ? -5.676 -4.386 6.371 1.00 79.12 136 VAL A C 1
ATOM 1159 O O . VAL A 1 136 ? -5.082 -5.075 7.199 1.00 79.12 136 VAL A O 1
ATOM 1162 N N . ILE A 1 137 ? -6.986 -4.508 6.150 1.00 83.44 137 ILE A N 1
ATOM 1163 C CA . ILE A 1 137 ? -7.824 -5.393 6.960 1.00 83.44 137 ILE A CA 1
ATOM 1164 C C . ILE A 1 137 ? -7.455 -6.858 6.716 1.00 83.44 137 ILE A C 1
ATOM 1166 O O . ILE A 1 137 ? -7.373 -7.632 7.666 1.00 83.44 137 ILE A O 1
ATOM 1170 N N . ASN A 1 138 ? -7.224 -7.246 5.460 1.00 81.25 138 ASN A N 1
ATOM 1171 C CA . ASN A 1 138 ? -6.810 -8.605 5.119 1.00 81.25 138 ASN A CA 1
ATOM 1172 C C . ASN A 1 138 ? -5.445 -8.945 5.719 1.00 81.25 138 ASN A C 1
ATOM 1174 O O . ASN A 1 138 ? -5.270 -10.058 6.205 1.00 81.25 138 ASN A O 1
ATOM 1178 N N . HIS A 1 139 ? -4.501 -8.000 5.706 1.00 79.19 139 HIS A N 1
ATOM 1179 C CA . HIS A 1 139 ? -3.205 -8.184 6.346 1.00 79.19 139 HIS A CA 1
ATOM 1180 C C . HIS A 1 139 ? -3.382 -8.434 7.843 1.00 79.19 139 HIS A C 1
ATOM 1182 O O . HIS A 1 139 ? -2.957 -9.472 8.329 1.00 79.19 139 HIS A O 1
ATOM 1188 N N . LEU A 1 140 ? -4.079 -7.543 8.556 1.00 83.06 140 LEU A N 1
ATOM 1189 C CA . LEU A 1 140 ? -4.310 -7.688 9.996 1.00 83.06 140 LEU A CA 1
ATOM 1190 C C . LEU A 1 140 ? -5.016 -8.998 10.353 1.00 83.06 140 LEU A C 1
ATOM 1192 O O . LEU A 1 140 ? -4.605 -9.673 11.291 1.00 83.06 140 LEU A O 1
ATOM 1196 N N . ALA A 1 141 ? -6.049 -9.374 9.597 1.00 84.62 141 ALA A N 1
ATOM 1197 C CA . ALA A 1 141 ? -6.773 -10.623 9.811 1.00 84.62 141 ALA A CA 1
ATOM 1198 C C . ALA A 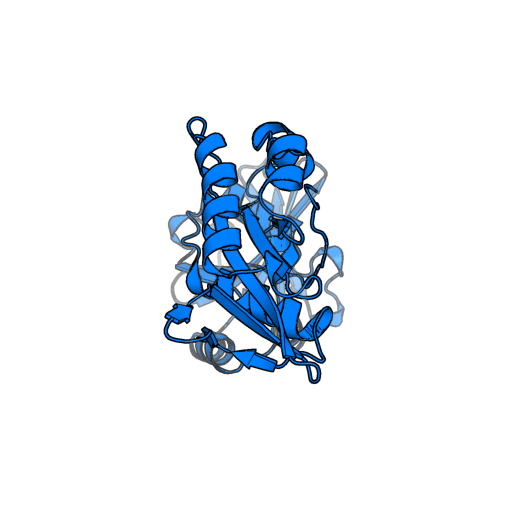1 141 ? -5.928 -11.865 9.483 1.00 84.62 141 ALA A C 1
ATOM 1200 O O . ALA A 1 141 ? -6.127 -12.902 10.094 1.00 84.62 141 ALA A O 1
ATOM 1201 N N . GLY A 1 142 ? -5.010 -11.783 8.518 1.00 80.38 142 GLY A N 1
ATOM 1202 C CA . GLY A 1 142 ? -4.185 -12.912 8.087 1.00 80.38 142 GLY A CA 1
ATOM 1203 C C . GLY A 1 142 ? -2.851 -13.060 8.819 1.00 80.38 142 GLY A C 1
ATOM 1204 O O . GLY A 1 142 ? -2.216 -14.098 8.667 1.00 80.38 142 GLY A O 1
ATOM 1205 N N . SER A 1 143 ? -2.402 -12.042 9.562 1.00 79.94 143 SER A N 1
ATOM 1206 C CA . SER A 1 143 ? -1.106 -12.048 10.254 1.00 79.94 143 SER A CA 1
ATOM 1207 C C . SER A 1 143 ? -1.243 -11.908 11.771 1.00 79.94 143 SER A C 1
ATOM 1209 O O . SER A 1 143 ? -0.863 -12.807 12.511 1.00 79.94 143 SER A O 1
ATOM 1211 N N . GLU A 1 144 ? -1.786 -10.791 12.251 1.00 84.31 144 GLU A N 1
ATOM 1212 C CA . GLU A 1 144 ? -1.834 -10.464 13.683 1.00 84.31 144 GLU A CA 1
ATOM 1213 C C . GLU A 1 144 ? -3.043 -11.091 14.386 1.00 84.31 144 GLU A C 1
ATOM 1215 O O . GLU A 1 144 ? -2.967 -11.464 15.555 1.00 84.31 144 GLU A O 1
ATOM 1220 N N . PHE A 1 145 ? -4.157 -11.225 13.668 1.00 89.31 145 PHE A N 1
ATOM 1221 C CA . PHE A 1 145 ? -5.436 -11.692 14.196 1.00 89.31 145 PHE A CA 1
ATOM 1222 C C . PHE 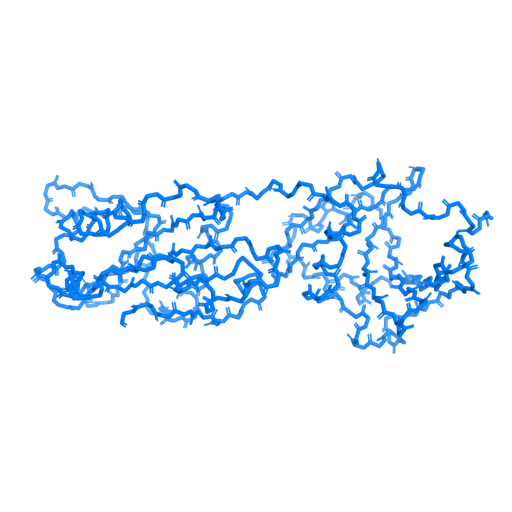A 1 145 ? -5.944 -12.929 13.449 1.00 89.31 145 PHE A C 1
ATOM 1224 O O . PHE A 1 145 ? -7.142 -13.048 13.208 1.00 89.31 145 PHE A O 1
ATOM 1231 N N . GLU A 1 146 ? -5.050 -13.865 13.114 1.00 89.00 146 GLU A N 1
ATOM 1232 C CA . GLU A 1 146 ? -5.373 -15.082 12.342 1.00 89.00 146 GLU A CA 1
ATOM 1233 C C . GLU A 1 146 ? -6.479 -15.956 12.961 1.00 89.00 146 GLU A C 1
ATOM 1235 O O . GLU A 1 146 ? -7.172 -16.688 12.258 1.00 89.00 146 GLU A O 1
ATOM 1240 N N . HIS A 1 147 ? -6.681 -15.860 14.276 1.00 90.31 147 HIS A N 1
ATOM 1241 C CA . HIS A 1 147 ? -7.731 -16.583 14.999 1.00 90.31 147 HIS A CA 1
ATOM 1242 C C . HIS A 1 147 ? -9.070 -15.833 15.064 1.00 90.31 147 HIS A C 1
ATOM 1244 O O . HIS A 1 147 ? -10.032 -16.343 15.641 1.00 90.31 147 HIS A O 1
ATOM 1250 N N . PHE A 1 148 ? -9.150 -14.624 14.507 1.00 92.94 148 PHE A N 1
ATOM 1251 C CA . PHE A 1 148 ? -10.378 -13.843 14.464 1.00 92.94 148 PHE A CA 1
ATOM 1252 C C . PHE A 1 148 ? -11.091 -14.039 13.122 1.00 92.94 148 PHE A C 1
ATOM 1254 O O . PHE A 1 148 ? -10.490 -14.022 12.050 1.00 92.94 148 PHE A O 1
ATOM 1261 N N . MET A 1 149 ? -12.414 -14.153 13.169 1.00 90.19 149 MET A N 1
ATOM 1262 C CA . MET A 1 149 ? -13.264 -14.155 11.983 1.00 90.19 149 MET A CA 1
ATOM 1263 C C . MET A 1 149 ? -13.634 -12.725 11.581 1.00 90.19 149 MET A C 1
ATOM 1265 O O . MET A 1 149 ? -14.008 -11.913 12.428 1.00 90.19 149 MET A O 1
ATOM 1269 N N . LYS A 1 150 ? -13.560 -12.422 10.280 1.00 90.69 150 LYS A N 1
ATOM 1270 C CA . LYS A 1 150 ? -13.902 -11.108 9.717 1.00 90.69 150 LYS A CA 1
ATOM 1271 C C . LYS A 1 150 ? -15.398 -10.987 9.409 1.00 90.69 150 LYS A C 1
ATOM 1273 O O . LYS A 1 150 ? -15.981 -11.862 8.773 1.00 90.69 150 LYS A O 1
ATOM 1278 N N . TYR A 1 151 ? -15.972 -9.842 9.766 1.00 87.25 151 TYR A N 1
ATOM 1279 C CA . TYR A 1 151 ? -17.344 -9.430 9.484 1.00 87.25 151 TYR A CA 1
ATOM 1280 C C . TYR A 1 151 ? -17.367 -8.012 8.898 1.00 87.25 151 TYR A C 1
ATOM 1282 O O . TYR A 1 151 ? -16.501 -7.187 9.195 1.00 87.25 151 TYR A O 1
ATOM 1290 N N . ASN A 1 152 ? -18.382 -7.728 8.078 1.00 75.94 152 ASN A N 1
ATOM 1291 C CA . ASN A 1 152 ? -18.609 -6.396 7.499 1.00 75.94 152 ASN A CA 1
ATOM 1292 C C . ASN A 1 152 ? -19.547 -5.534 8.361 1.00 75.94 152 ASN A C 1
ATOM 1294 O O . ASN A 1 152 ? -19.479 -4.312 8.335 1.00 75.94 152 ASN A O 1
ATOM 1298 N N . GLU A 1 153 ? -20.439 -6.169 9.119 1.00 81.38 153 GLU A N 1
ATOM 1299 C CA . GLU A 1 153 ? -21.341 -5.505 10.054 1.00 81.38 153 GLU A CA 1
ATOM 1300 C C . GLU A 1 153 ? -21.479 -6.348 11.317 1.00 81.38 153 GLU A C 1
ATOM 1302 O O . GLU A 1 153 ? -21.383 -7.577 11.272 1.00 81.38 153 GLU A O 1
ATOM 1307 N N . LEU A 1 154 ? -21.733 -5.683 12.442 1.00 82.69 154 LEU A N 1
ATOM 1308 C CA . LEU A 1 154 ? -22.010 -6.350 13.703 1.00 82.69 154 LEU A CA 1
ATOM 1309 C C . LEU A 1 154 ? -23.234 -5.727 14.370 1.00 82.69 154 LEU A C 1
ATOM 1311 O O . LEU A 1 154 ? -23.387 -4.507 14.421 1.00 82.69 154 LEU A O 1
ATOM 1315 N N . VAL A 1 155 ? -24.109 -6.566 14.917 1.00 79.75 155 VAL A N 1
ATOM 1316 C CA . VAL A 1 155 ? -25.257 -6.112 15.706 1.00 79.75 155 VAL A CA 1
ATOM 1317 C C . VAL A 1 155 ? -24.878 -6.142 17.185 1.00 79.75 155 VAL A C 1
ATOM 1319 O O . VAL A 1 155 ? -24.575 -7.203 17.726 1.00 79.75 155 VAL A O 1
ATOM 1322 N N . ILE A 1 156 ? -24.902 -4.982 17.847 1.00 72.62 156 ILE A N 1
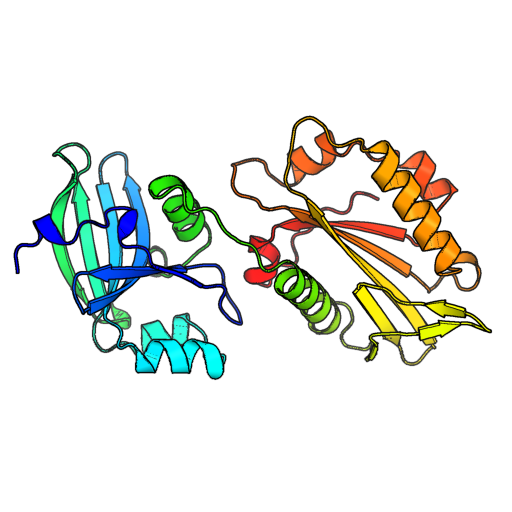ATOM 1323 C CA . ILE A 1 156 ? -24.680 -4.852 19.294 1.00 72.62 156 ILE A CA 1
ATOM 1324 C C . ILE A 1 156 ? -25.957 -4.313 19.938 1.00 72.62 156 ILE A C 1
ATOM 1326 O O . ILE A 1 156 ? -26.316 -3.142 19.796 1.00 72.62 156 ILE A O 1
ATOM 1330 N N . GLY A 1 157 ? -26.659 -5.180 20.671 1.00 74.94 157 GLY A N 1
ATOM 1331 C CA . GLY A 1 157 ? -27.971 -4.854 21.229 1.00 74.94 157 GLY A CA 1
ATOM 1332 C C . GLY A 1 157 ? -28.989 -4.588 20.118 1.00 74.94 157 GLY A C 1
ATOM 1333 O O . GLY A 1 157 ? -29.265 -5.470 19.314 1.00 74.94 157 GLY A O 1
ATOM 1334 N N . GLN A 1 158 ? -29.546 -3.374 20.076 1.00 74.94 158 GLN A N 1
ATOM 1335 C CA . GLN A 1 158 ? -30.466 -2.929 19.016 1.00 74.94 158 GLN A CA 1
ATOM 1336 C C . GLN A 1 158 ? -29.772 -2.110 17.916 1.00 74.94 158 GLN A C 1
ATOM 1338 O O . GLN A 1 158 ? -30.412 -1.724 16.940 1.00 74.94 158 GLN A O 1
ATOM 1343 N N . SER A 1 159 ? -28.475 -1.837 18.065 1.00 76.62 159 SER A N 1
ATOM 1344 C CA . SER A 1 159 ? -27.715 -1.016 17.129 1.00 76.62 159 SER A CA 1
ATOM 1345 C C . SER A 1 159 ? -26.964 -1.893 16.137 1.00 76.62 159 SER A C 1
ATOM 1347 O O . SER A 1 159 ? -26.287 -2.848 16.521 1.00 76.62 159 SER A O 1
ATOM 1349 N N . ARG A 1 160 ? -27.041 -1.538 14.855 1.00 81.25 160 ARG A N 1
ATOM 1350 C CA . ARG A 1 160 ? -26.161 -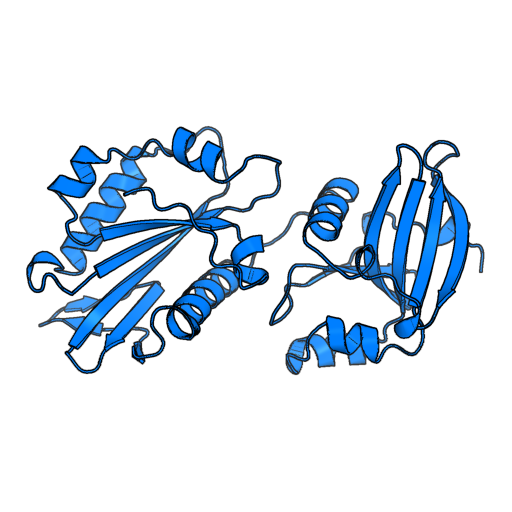2.082 13.821 1.00 81.25 160 ARG A CA 1
ATOM 1351 C C . ARG A 1 160 ? -24.935 -1.185 13.711 1.00 81.25 160 ARG A C 1
ATOM 1353 O O . ARG A 1 160 ? -25.067 0.008 13.449 1.00 81.25 160 ARG A O 1
ATOM 1360 N N . ILE A 1 161 ? -23.766 -1.766 13.932 1.00 81.19 161 ILE A N 1
ATOM 1361 C CA . ILE A 1 161 ? -22.477 -1.094 13.848 1.00 81.19 161 ILE A CA 1
ATOM 1362 C C . ILE A 1 161 ? -21.796 -1.519 12.553 1.00 81.19 161 ILE A C 1
ATOM 1364 O O . ILE A 1 161 ? -21.687 -2.708 12.249 1.00 81.19 161 ILE A O 1
ATOM 1368 N N . VAL A 1 162 ? -21.347 -0.515 11.806 1.00 81.56 162 VAL A N 1
ATOM 1369 C CA . VAL A 1 162 ? -20.560 -0.666 10.587 1.00 81.56 162 VAL A CA 1
ATOM 1370 C C . VAL A 1 162 ? -19.225 0.017 10.843 1.00 81.56 162 VAL A C 1
ATOM 1372 O O . VAL A 1 162 ? -19.199 1.159 11.297 1.00 81.56 162 VAL A O 1
ATOM 1375 N N . ALA A 1 163 ? -18.152 -0.713 10.582 1.00 85.56 163 ALA A N 1
ATOM 1376 C CA . ALA A 1 163 ? -16.778 -0.237 10.590 1.00 85.56 163 ALA A CA 1
ATOM 1377 C C . ALA A 1 163 ? -16.129 -0.693 9.279 1.00 85.56 163 ALA A C 1
ATOM 1379 O O . ALA A 1 163 ? -16.673 -1.574 8.606 1.00 85.56 163 ALA A O 1
ATOM 1380 N N . ASP A 1 164 ? -14.960 -0.151 8.940 1.00 87.50 164 ASP A N 1
ATOM 1381 C CA . ASP A 1 164 ? -14.232 -0.595 7.745 1.00 87.50 164 ASP A CA 1
ATOM 1382 C C . ASP A 1 164 ? -13.866 -2.090 7.854 1.00 87.50 164 ASP A C 1
ATOM 1384 O O . ASP A 1 164 ? -13.921 -2.830 6.871 1.00 87.50 164 ASP A O 1
ATOM 1388 N N . GLY A 1 165 ? -13.592 -2.577 9.072 1.00 89.19 165 GLY A N 1
ATOM 1389 C CA . GLY A 1 165 ? -13.537 -4.008 9.372 1.00 89.19 165 GLY A CA 1
ATOM 1390 C C . GLY A 1 165 ? -13.924 -4.343 10.811 1.00 89.19 165 GLY A C 1
ATOM 1391 O O . GLY A 1 165 ? -13.628 -3.591 11.738 1.00 89.19 165 GLY A O 1
ATOM 1392 N N . VAL A 1 166 ? -14.553 -5.503 11.012 1.00 92.31 166 VAL A N 1
ATOM 1393 C CA . VAL A 1 166 ? -14.814 -6.064 12.345 1.00 92.31 166 VAL A CA 1
ATOM 1394 C C . VAL A 1 166 ? -14.218 -7.461 12.421 1.00 92.31 166 VAL A C 1
ATOM 1396 O O . VAL A 1 166 ? -14.528 -8.310 11.589 1.00 92.31 166 VAL A O 1
ATOM 1399 N N . LEU A 1 167 ? -13.370 -7.709 13.415 1.00 92.94 167 LEU A N 1
ATOM 1400 C CA . LEU A 1 167 ? -12.799 -9.025 13.689 1.00 92.94 167 LEU A CA 1
ATOM 1401 C C . LEU A 1 167 ? -13.346 -9.546 15.022 1.00 92.94 167 LEU A C 1
ATOM 1403 O O . LEU A 1 167 ? -13.386 -8.792 15.995 1.00 92.94 167 LEU A O 1
ATOM 1407 N N . VAL A 1 168 ? -13.759 -10.814 15.078 1.00 92.38 168 VAL A N 1
ATOM 1408 C CA . VAL A 1 168 ? -14.307 -11.445 16.294 1.00 92.38 168 VAL A CA 1
ATOM 1409 C C . VAL A 1 168 ? -13.650 -12.800 16.548 1.00 92.38 168 VAL A C 1
ATOM 1411 O O . VAL A 1 168 ? -13.613 -13.630 15.640 1.00 92.38 168 VAL A O 1
ATOM 1414 N N . ASP A 1 169 ? -13.140 -13.032 17.759 1.00 93.25 169 ASP A N 1
ATOM 1415 C CA . ASP A 1 169 ? -12.551 -14.321 18.154 1.00 93.25 169 ASP A CA 1
ATOM 1416 C C . ASP A 1 169 ? -13.578 -15.301 18.755 1.00 93.25 169 ASP A C 1
ATOM 1418 O O . ASP A 1 169 ? -14.759 -14.996 18.932 1.00 93.25 169 ASP A O 1
ATOM 1422 N N . GLU A 1 170 ? -13.114 -16.504 19.101 1.00 91.19 170 GLU A N 1
ATOM 1423 C CA . GLU A 1 170 ? -13.925 -17.558 19.731 1.00 91.19 170 GLU A CA 1
ATOM 1424 C C . GLU A 1 170 ? -14.494 -17.179 21.114 1.00 91.19 170 GLU A C 1
ATOM 1426 O O . GLU A 1 170 ? -15.440 -17.809 21.590 1.00 91.19 170 GLU A O 1
ATOM 1431 N N . LYS A 1 171 ? -13.929 -16.156 21.767 1.00 91.38 171 LYS A N 1
ATOM 1432 C CA . LYS A 1 171 ? -14.351 -15.650 23.082 1.00 91.38 171 LYS A CA 1
ATOM 1433 C C . LYS A 1 171 ? -15.267 -14.431 22.960 1.00 91.38 171 LYS A C 1
ATOM 1435 O O . LYS A 1 171 ? -15.574 -13.809 23.976 1.00 91.38 171 LYS A O 1
ATOM 1440 N N . ASP A 1 172 ? -15.713 -14.110 21.745 1.00 89.00 172 ASP A N 1
ATOM 1441 C CA . ASP A 1 172 ? -16.540 -12.946 21.423 1.00 89.00 172 ASP A CA 1
ATOM 1442 C C . ASP A 1 172 ? -15.848 -11.592 21.716 1.00 89.00 172 ASP A C 1
ATOM 1444 O O . ASP A 1 172 ? -16.507 -10.556 21.887 1.00 89.00 172 ASP A O 1
ATOM 1448 N N . ASN A 1 173 ? -14.509 -11.571 21.738 1.00 90.88 173 ASN A N 1
ATOM 1449 C CA . ASN A 1 173 ? -13.725 -10.338 21.767 1.00 90.88 173 ASN A CA 1
ATOM 1450 C C . ASN A 1 173 ? -13.737 -9.699 20.380 1.00 90.88 173 ASN A C 1
ATOM 1452 O O . ASN A 1 173 ? -13.555 -10.377 19.368 1.00 90.88 173 ASN A O 1
ATOM 1456 N N . LYS A 1 174 ? -13.948 -8.382 20.332 1.00 92.25 174 LYS A N 1
ATOM 1457 C CA . LYS A 1 174 ? -14.187 -7.645 19.085 1.00 92.25 174 LYS A CA 1
ATOM 1458 C C . LYS A 1 174 ? -13.085 -6.631 18.830 1.00 92.25 174 LYS A C 1
ATOM 1460 O O . LYS A 1 174 ? -12.796 -5.801 19.691 1.00 92.25 174 LYS A O 1
ATOM 1465 N N . ILE A 1 175 ? -12.536 -6.642 17.624 1.00 93.00 175 ILE A N 1
ATOM 1466 C CA . ILE A 1 175 ? -11.620 -5.615 17.135 1.00 93.00 175 ILE A CA 1
ATOM 1467 C C . ILE A 1 175 ? -12.328 -4.855 16.020 1.00 93.00 175 ILE A C 1
ATOM 1469 O O . ILE A 1 175 ? -12.621 -5.412 14.963 1.00 93.00 175 ILE A O 1
ATOM 1473 N N . PHE A 1 176 ? -12.601 -3.580 16.265 1.00 93.19 176 PHE A N 1
ATOM 1474 C CA . PHE A 1 176 ? -13.134 -2.662 15.266 1.00 93.19 176 PHE A CA 1
ATOM 1475 C C . PHE A 1 176 ? -11.970 -1.958 14.590 1.00 93.19 176 PHE A C 1
ATOM 1477 O O . PHE A 1 176 ? -11.093 -1.422 15.266 1.00 93.19 176 PHE A O 1
ATOM 1484 N N . ILE A 1 177 ? -11.957 -1.964 13.266 1.00 92.19 177 ILE A N 1
ATOM 1485 C CA . ILE A 1 177 ? -10.912 -1.360 12.452 1.00 92.19 177 ILE A CA 1
ATOM 1486 C C . ILE A 1 177 ? -11.536 -0.198 11.692 1.00 92.19 177 ILE A C 1
ATOM 1488 O O . ILE A 1 177 ? -12.486 -0.387 10.936 1.00 92.19 177 ILE A O 1
ATOM 1492 N N . GLU A 1 178 ? -10.976 0.988 11.896 1.00 92.25 178 GLU A N 1
ATOM 1493 C CA . GLU A 1 178 ? -11.304 2.189 11.136 1.00 92.25 178 GLU A CA 1
ATOM 1494 C C . GLU A 1 178 ? -10.067 2.603 10.346 1.00 92.25 178 GLU A C 1
ATOM 1496 O O . GLU A 1 178 ? -9.031 2.905 10.935 1.00 92.25 178 GLU A O 1
ATOM 1501 N N . VAL A 1 179 ? -10.160 2.643 9.024 1.00 88.00 179 VAL A N 1
ATOM 1502 C CA . VAL A 1 179 ? -9.075 3.050 8.140 1.00 88.00 179 VAL A CA 1
ATOM 1503 C C . VAL A 1 179 ? -9.358 4.454 7.617 1.00 88.00 179 VAL A C 1
ATOM 1505 O O . VAL A 1 179 ? -10.468 4.810 7.221 1.00 88.00 179 VAL A O 1
ATOM 1508 N N . LYS A 1 180 ? -8.340 5.313 7.646 1.00 85.00 180 LYS A N 1
ATOM 1509 C CA . LYS A 1 180 ? -8.412 6.657 7.081 1.00 85.00 180 LYS A CA 1
ATOM 1510 C C . LYS A 1 180 ? -7.192 6.945 6.240 1.00 85.00 180 LYS A C 1
ATOM 1512 O O . LYS A 1 180 ? -6.058 6.918 6.715 1.00 85.00 180 LYS A O 1
ATOM 1517 N N . TYR A 1 181 ? -7.454 7.281 4.986 1.00 77.44 181 TYR A N 1
ATOM 1518 C CA . TYR A 1 181 ? -6.428 7.707 4.058 1.00 77.44 181 TYR A CA 1
ATOM 1519 C C . TYR A 1 181 ? -6.105 9.189 4.252 1.00 77.44 181 TYR A C 1
ATOM 1521 O O . TYR A 1 181 ? -6.980 10.051 4.150 1.00 77.44 181 TYR A O 1
ATOM 1529 N N . PHE A 1 182 ? -4.836 9.496 4.511 1.00 71.62 182 PHE A N 1
ATOM 1530 C CA . PHE A 1 182 ? -4.357 10.860 4.684 1.00 71.62 182 PHE A CA 1
ATOM 1531 C C . PHE A 1 182 ? -3.410 11.252 3.557 1.00 71.62 182 PHE A C 1
ATOM 1533 O O . PHE A 1 182 ? -2.338 10.677 3.363 1.00 71.62 182 PHE A O 1
ATOM 1540 N N . ARG A 1 183 ? -3.793 12.317 2.849 1.00 63.44 183 ARG A N 1
ATOM 1541 C CA . ARG A 1 183 ? -2.876 13.096 2.022 1.00 63.44 183 ARG A CA 1
ATOM 1542 C C . ARG A 1 183 ? -2.386 14.269 2.859 1.00 63.44 183 ARG A C 1
ATOM 1544 O O . ARG A 1 183 ? -3.195 15.117 3.239 1.00 63.44 183 ARG A O 1
ATOM 1551 N N . PHE A 1 184 ? -1.087 14.323 3.149 1.00 59.53 184 PHE A N 1
ATOM 1552 C CA . PHE A 1 184 ? -0.523 15.456 3.878 1.00 59.53 184 PHE A CA 1
ATOM 1553 C C . PHE A 1 184 ? -0.797 16.747 3.114 1.00 59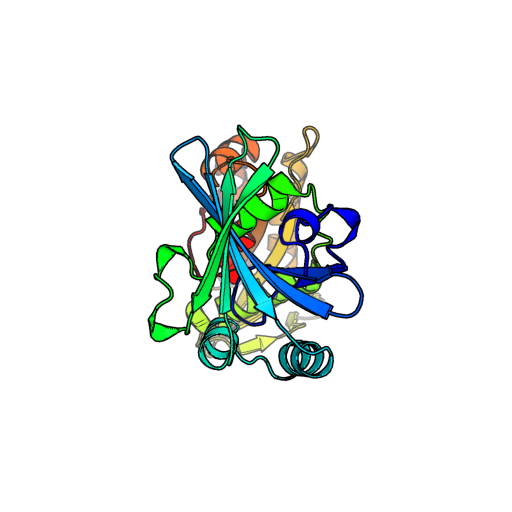.53 184 PHE A C 1
ATOM 1555 O O . PHE A 1 184 ? -0.379 16.938 1.974 1.00 59.53 184 PHE A O 1
ATOM 1562 N N . SER A 1 185 ? -1.560 17.628 3.749 1.00 56.25 185 SER A N 1
ATOM 1563 C CA . SER A 1 185 ? -1.760 18.999 3.311 1.00 56.25 185 SER A CA 1
ATOM 1564 C C . SER A 1 185 ? -1.604 19.900 4.527 1.00 56.25 185 SER A C 1
ATOM 1566 O O . SER A 1 185 ? -1.887 19.490 5.653 1.00 56.25 185 SER A O 1
ATOM 1568 N N . LYS A 1 186 ? -1.155 21.138 4.313 1.00 51.66 186 LYS A N 1
ATOM 1569 C CA . LYS A 1 186 ? -0.809 22.075 5.395 1.00 51.66 186 LYS A CA 1
ATOM 1570 C C . LYS A 1 186 ? -1.984 22.467 6.318 1.00 51.66 186 LYS A C 1
ATOM 1572 O O . LYS A 1 186 ? -1.742 23.148 7.305 1.00 51.66 186 LYS A O 1
ATOM 1577 N N . ASN A 1 187 ? -3.218 22.025 6.045 1.00 53.94 187 ASN A N 1
ATOM 1578 C CA . ASN A 1 187 ? -4.446 22.516 6.691 1.00 53.94 187 ASN A CA 1
ATOM 1579 C C . ASN A 1 187 ? -5.310 21.422 7.356 1.00 53.94 187 ASN A C 1
ATOM 1581 O O . ASN A 1 187 ? -6.519 21.600 7.502 1.00 53.94 187 ASN A O 1
ATOM 1585 N N . VAL A 1 188 ? -4.744 20.279 7.749 1.00 59.62 188 VAL A N 1
ATOM 1586 C CA . VAL A 1 188 ? -5.520 19.255 8.473 1.00 59.62 188 VAL A CA 1
ATOM 1587 C C . VAL A 1 188 ? -5.775 19.717 9.916 1.00 59.62 188 VAL A C 1
ATOM 1589 O O . VAL A 1 188 ? -4.846 19.927 10.687 1.00 59.62 188 VAL A O 1
ATOM 1592 N N . GLU A 1 189 ? -7.042 19.864 10.312 1.00 63.22 189 GLU A N 1
ATOM 1593 C CA . GLU A 1 189 ? -7.413 20.167 11.702 1.00 63.22 189 GLU A CA 1
ATOM 1594 C C . GLU A 1 189 ? -7.321 18.902 12.577 1.00 63.22 189 GLU A C 1
ATOM 1596 O O . GLU A 1 189 ? -8.311 18.210 12.815 1.00 63.22 189 GLU A O 1
ATOM 1601 N N . TYR A 1 190 ? -6.126 18.596 13.085 1.00 68.69 190 TYR A N 1
ATOM 1602 C CA . TYR A 1 190 ? -5.809 17.360 13.823 1.00 68.69 190 TYR A CA 1
ATOM 1603 C C . TYR A 1 190 ? -6.671 17.104 15.074 1.00 68.69 190 TYR A C 1
ATOM 1605 O O . TYR A 1 190 ? -6.918 15.953 15.443 1.00 68.69 190 TYR A O 1
ATOM 1613 N N . ARG A 1 191 ? -7.229 18.160 15.688 1.00 68.38 191 ARG A N 1
ATOM 1614 C CA . ARG A 1 191 ? -8.211 18.038 16.783 1.00 68.38 191 ARG A CA 1
ATOM 1615 C C . ARG A 1 191 ? -9.457 17.249 16.358 1.00 68.38 191 ARG A C 1
ATOM 1617 O O . ARG A 1 191 ? -10.040 16.549 17.183 1.00 68.38 191 ARG A O 1
ATOM 1624 N N . ARG A 1 192 ? -9.838 17.306 15.076 1.00 80.56 192 ARG A N 1
ATOM 1625 C CA . ARG A 1 192 ? -10.957 16.520 14.535 1.00 80.56 192 ARG A CA 1
ATOM 1626 C C . ARG A 1 192 ? -10.675 15.022 14.572 1.00 80.56 192 ARG A C 1
ATOM 1628 O O . ARG A 1 192 ? -11.595 14.268 14.853 1.00 80.56 192 ARG A O 1
ATOM 1635 N N . ILE A 1 193 ? -9.426 14.598 14.362 1.00 83.81 193 ILE A N 1
ATOM 1636 C CA . ILE A 1 193 ? -9.043 13.177 14.384 1.00 83.81 193 ILE A CA 1
ATOM 1637 C C . ILE A 1 193 ? -9.206 12.609 15.795 1.00 83.81 193 ILE A C 1
ATOM 1639 O O . ILE A 1 193 ? -9.846 11.579 15.970 1.00 83.81 193 ILE A O 1
ATOM 1643 N N . SER A 1 194 ? -8.692 13.309 16.812 1.00 86.06 194 SER A N 1
ATOM 1644 C CA . SER A 1 194 ? -8.826 12.856 18.206 1.00 86.06 194 SER A CA 1
ATOM 1645 C C . SER A 1 194 ? -10.296 12.766 18.631 1.00 86.06 194 SER A C 1
ATOM 1647 O O . SER A 1 194 ? -10.717 11.760 19.192 1.00 86.06 194 SER A O 1
ATOM 1649 N N . ASN A 1 195 ? -11.106 13.778 18.304 1.00 87.75 195 ASN A N 1
ATOM 1650 C CA . ASN A 1 195 ? -12.541 13.743 18.597 1.00 87.75 195 ASN A CA 1
ATOM 1651 C C . ASN A 1 195 ? -13.258 12.614 17.841 1.00 87.75 195 ASN A C 1
ATOM 1653 O O . ASN A 1 195 ? -14.159 11.986 18.387 1.00 87.75 195 ASN A O 1
ATOM 1657 N N . HIS A 1 196 ? -12.858 12.343 16.597 1.00 90.25 196 HIS A N 1
ATOM 1658 C CA . HIS A 1 196 ? -13.426 11.258 15.806 1.00 90.25 196 HIS A CA 1
ATOM 1659 C C . HIS A 1 196 ? -13.150 9.890 16.439 1.00 90.25 196 HIS A C 1
ATOM 1661 O O . HIS A 1 196 ? -14.078 9.104 16.592 1.00 90.25 196 HIS A O 1
ATOM 1667 N N . ILE A 1 197 ? -11.917 9.645 16.892 1.00 91.06 197 ILE A N 1
ATOM 1668 C CA . ILE A 1 197 ? -11.542 8.410 17.599 1.00 91.06 197 ILE A CA 1
ATOM 1669 C C . ILE A 1 197 ? -12.405 8.214 18.851 1.00 91.06 197 ILE A C 1
ATOM 1671 O O . ILE A 1 197 ? -12.963 7.137 19.041 1.00 91.06 197 ILE A O 1
ATOM 1675 N N . VAL A 1 198 ? -12.573 9.258 19.671 1.00 90.62 198 VAL A N 1
ATOM 1676 C CA . VAL A 1 198 ? -13.425 9.203 20.875 1.00 90.62 198 VAL A CA 1
ATOM 1677 C C . VAL A 1 198 ? -14.882 8.901 20.512 1.00 90.62 198 VAL A C 1
ATOM 1679 O O . VAL A 1 198 ? -15.527 8.072 21.150 1.00 90.62 198 VAL A O 1
ATOM 1682 N N . ASN A 1 199 ? -15.410 9.526 19.458 1.00 92.00 199 ASN A N 1
ATOM 1683 C CA . ASN A 1 199 ? -16.778 9.272 19.008 1.00 92.00 199 ASN A CA 1
ATOM 1684 C C . ASN A 1 199 ? -16.976 7.824 18.537 1.00 92.00 199 ASN A C 1
ATOM 1686 O O . ASN A 1 199 ? -17.983 7.208 18.889 1.00 92.00 199 ASN A O 1
ATOM 1690 N N . LEU A 1 200 ? -16.027 7.270 17.776 1.00 92.12 200 LEU A N 1
ATOM 1691 C CA . LEU A 1 200 ? -16.069 5.873 17.336 1.00 92.12 200 LEU A CA 1
ATOM 1692 C C . LEU A 1 200 ? -15.967 4.912 18.519 1.00 92.12 200 LEU A C 1
ATOM 1694 O O . LEU A 1 200 ? -16.786 4.007 18.635 1.00 92.12 200 LEU A O 1
ATOM 1698 N N . HIS A 1 201 ? -15.036 5.156 19.442 1.00 91.62 201 HIS A N 1
ATOM 1699 C CA . HIS A 1 201 ? -14.886 4.373 20.668 1.00 91.62 201 HIS A CA 1
ATOM 1700 C C . HIS A 1 201 ? -16.209 4.274 21.451 1.00 91.62 201 HIS A C 1
ATOM 1702 O O . HIS A 1 201 ? -16.651 3.177 21.801 1.00 91.62 201 HIS A O 1
ATOM 1708 N N . ASN A 1 202 ? -16.888 5.410 21.642 1.00 89.25 202 ASN A N 1
ATOM 1709 C CA . ASN A 1 202 ? -18.191 5.463 22.308 1.00 89.25 202 ASN A CA 1
ATOM 1710 C C . ASN A 1 202 ? -19.285 4.740 21.506 1.00 89.25 202 ASN A C 1
ATOM 1712 O O . ASN A 1 202 ? -20.098 4.010 22.074 1.00 89.25 202 ASN A O 1
ATOM 1716 N N . THR A 1 203 ? -19.294 4.912 20.181 1.00 89.19 203 THR A N 1
ATOM 1717 C CA . THR A 1 203 ? -20.254 4.257 19.274 1.00 89.19 203 THR A CA 1
ATOM 1718 C C . THR A 1 203 ? -20.121 2.736 19.326 1.00 89.19 203 THR A C 1
ATOM 1720 O O . THR A 1 203 ? -21.126 2.027 19.359 1.00 89.19 203 THR A O 1
ATOM 1723 N N . TYR A 1 204 ? -18.887 2.237 19.402 1.00 88.50 204 TYR A N 1
ATOM 1724 C CA . TYR A 1 204 ? -18.569 0.812 19.490 1.00 88.50 204 TYR A CA 1
ATOM 1725 C C . TYR A 1 204 ? -18.713 0.243 20.910 1.00 88.50 204 TYR A C 1
ATOM 1727 O O . TYR A 1 204 ? -18.590 -0.966 21.101 1.00 88.50 204 TYR A O 1
ATOM 1735 N N . GLN A 1 205 ? -19.044 1.086 21.898 1.00 85.12 205 GLN A N 1
ATOM 1736 C CA . GLN A 1 205 ? -19.335 0.699 23.284 1.00 85.12 205 GLN A CA 1
ATOM 1737 C C . GLN A 1 205 ? -18.208 -0.127 23.928 1.00 85.12 205 GLN A C 1
ATOM 1739 O O . GLN A 1 205 ? -18.463 -1.104 24.639 1.00 85.12 205 GLN A O 1
ATOM 1744 N N . LEU A 1 206 ? -16.955 0.258 23.670 1.00 82.06 206 LEU A N 1
ATOM 1745 C CA . LEU A 1 206 ? -15.777 -0.520 24.069 1.00 82.06 206 LEU A CA 1
ATOM 1746 C C . LEU A 1 206 ? -15.576 -0.610 25.586 1.00 82.06 206 LEU A C 1
ATOM 1748 O O . LEU A 1 206 ? -15.009 -1.590 26.060 1.00 82.06 206 LEU A O 1
ATOM 1752 N N . ASP A 1 207 ? -16.127 0.324 26.362 1.00 74.19 207 ASP A N 1
ATOM 1753 C CA . ASP A 1 207 ? -16.065 0.294 27.831 1.00 74.19 207 ASP A CA 1
ATOM 1754 C C . ASP A 1 207 ? -16.762 -0.925 28.464 1.00 74.19 207 ASP A C 1
ATOM 1756 O O . ASP A 1 207 ? -16.552 -1.228 29.638 1.00 74.19 207 ASP A O 1
ATOM 1760 N N . ARG A 1 208 ? -17.603 -1.651 27.710 1.00 77.06 208 ARG A N 1
ATOM 1761 C CA . ARG A 1 208 ? -18.339 -2.819 28.227 1.00 77.06 208 ARG A CA 1
ATOM 1762 C C . ARG A 1 208 ? -17.486 -4.077 28.357 1.00 77.06 208 ARG A C 1
ATOM 1764 O O . ARG A 1 208 ? -17.787 -4.916 29.202 1.00 77.06 208 ARG A O 1
ATOM 1771 N N . ASN A 1 209 ? -16.467 -4.233 27.516 1.00 82.00 209 ASN A N 1
ATOM 1772 C CA . ASN A 1 209 ? -15.545 -5.364 27.564 1.00 82.00 209 ASN A CA 1
ATOM 1773 C C . ASN A 1 209 ? -14.124 -4.846 27.302 1.00 82.00 209 ASN A C 1
ATOM 1775 O O . ASN A 1 209 ? -13.846 -4.429 26.180 1.00 82.00 209 ASN A O 1
ATOM 1779 N N . PRO A 1 210 ? -13.209 -4.915 28.285 1.00 83.00 210 PRO A N 1
ATOM 1780 C CA . PRO A 1 210 ? -11.856 -4.389 28.133 1.00 83.00 210 PRO A CA 1
ATOM 1781 C C . PRO A 1 210 ? -11.011 -5.127 27.085 1.00 83.00 210 PRO A C 1
ATOM 1783 O O . PRO A 1 210 ? -9.967 -4.623 26.688 1.00 83.00 210 PRO A O 1
ATOM 1786 N N . GLN A 1 211 ? -11.440 -6.313 26.644 1.00 87.75 211 GLN A N 1
ATOM 1787 C CA . GLN A 1 211 ? -10.791 -7.049 25.557 1.00 87.75 211 GLN A CA 1
ATOM 1788 C C . GLN A 1 211 ? -11.228 -6.559 24.170 1.00 87.75 211 GLN A C 1
ATOM 1790 O O . GLN A 1 211 ? -10.574 -6.875 23.177 1.00 87.75 211 GLN A O 1
ATOM 1795 N N . ASN A 1 212 ? -12.316 -5.784 24.083 1.00 90.31 212 ASN A N 1
ATOM 1796 C CA . ASN A 1 212 ? -12.701 -5.158 22.828 1.00 90.31 212 ASN A CA 1
ATOM 1797 C C . ASN A 1 212 ? -11.777 -3.977 22.535 1.00 90.31 212 ASN A C 1
ATOM 1799 O O . ASN A 1 212 ? -11.429 -3.201 23.427 1.00 90.31 212 ASN A O 1
ATOM 1803 N N . LYS A 1 213 ? -11.424 -3.814 21.262 1.00 92.75 213 LYS A N 1
ATOM 1804 C CA . LYS A 1 213 ? -10.412 -2.856 20.825 1.00 92.75 213 LYS A CA 1
ATOM 1805 C C . LYS A 1 213 ? -10.887 -2.047 19.624 1.00 92.75 213 LYS A C 1
ATOM 1807 O O . LYS A 1 213 ? -11.540 -2.587 18.734 1.00 92.75 213 LYS A O 1
ATOM 1812 N N . LEU A 1 214 ? -10.506 -0.772 19.569 1.00 93.38 214 LEU A N 1
ATOM 1813 C CA . LEU A 1 214 ? -10.535 0.030 18.341 1.00 93.38 214 LEU A CA 1
ATOM 1814 C C . LEU A 1 214 ? -9.112 0.141 17.791 1.00 93.38 214 LEU A C 1
ATOM 1816 O O . LEU A 1 214 ? -8.223 0.640 18.475 1.00 93.38 214 LEU A O 1
ATOM 1820 N N . LEU A 1 215 ? -8.902 -0.282 16.549 1.00 92.88 215 LEU A N 1
ATOM 1821 C CA . LEU A 1 215 ? -7.713 0.023 15.764 1.00 92.88 215 LEU A CA 1
ATOM 1822 C C . LEU A 1 215 ? -8.047 1.149 14.788 1.00 92.88 215 LEU A C 1
ATOM 1824 O O . LEU A 1 215 ? -8.726 0.934 13.787 1.00 92.88 215 LEU A O 1
ATOM 1828 N N . TYR A 1 216 ? -7.562 2.354 15.079 1.00 90.56 216 TYR A N 1
ATOM 1829 C CA . TYR A 1 216 ? -7.666 3.488 14.171 1.00 90.56 216 TYR A CA 1
ATOM 1830 C C . TYR A 1 216 ? -6.405 3.573 13.314 1.00 90.56 216 TYR A C 1
ATOM 1832 O O . TYR A 1 216 ? -5.312 3.878 13.797 1.00 90.56 216 TYR A O 1
ATOM 1840 N N . ILE A 1 217 ? -6.551 3.290 12.031 1.00 87.62 217 ILE A N 1
ATOM 1841 C CA . ILE A 1 217 ? -5.454 3.134 11.091 1.00 87.62 217 ILE A CA 1
ATOM 1842 C C . ILE A 1 217 ? -5.382 4.352 10.184 1.00 87.62 217 ILE A C 1
ATOM 1844 O O . ILE A 1 217 ? -6.296 4.653 9.422 1.00 87.62 217 ILE A O 1
ATOM 1848 N N . ILE A 1 218 ? -4.254 5.045 10.245 1.00 84.25 218 ILE A N 1
ATOM 1849 C CA . ILE A 1 218 ? -3.923 6.157 9.365 1.00 84.25 218 ILE A CA 1
ATOM 1850 C C . ILE A 1 218 ? -3.022 5.612 8.266 1.00 84.25 218 ILE A C 1
ATOM 1852 O O . ILE A 1 218 ? -1.884 5.225 8.528 1.00 84.25 218 ILE A O 1
ATOM 1856 N N . VAL A 1 219 ? -3.521 5.605 7.035 1.00 79.69 219 VAL A N 1
ATOM 1857 C CA . VAL A 1 219 ? -2.728 5.221 5.869 1.00 79.69 219 VAL A CA 1
ATOM 1858 C C . VAL A 1 219 ? -2.203 6.474 5.191 1.00 79.69 219 VAL A C 1
ATOM 1860 O O . VAL A 1 219 ? -2.977 7.330 4.759 1.00 79.69 219 VAL A O 1
ATOM 1863 N N . ILE A 1 220 ? -0.882 6.579 5.093 1.00 75.38 220 ILE A N 1
ATOM 1864 C CA . ILE A 1 220 ? -0.210 7.705 4.452 1.00 75.38 220 ILE A CA 1
ATOM 1865 C C . ILE A 1 220 ? 0.317 7.309 3.080 1.00 75.38 220 ILE A C 1
ATOM 1867 O O . ILE A 1 220 ? 0.922 6.250 2.884 1.00 75.38 220 ILE A O 1
ATOM 1871 N N . LYS A 1 221 ? 0.130 8.215 2.124 1.00 67.12 221 LYS A N 1
ATOM 1872 C CA . LYS A 1 221 ? 0.792 8.142 0.827 1.00 67.12 221 LYS A CA 1
ATOM 1873 C C . LYS A 1 221 ? 2.221 8.649 0.999 1.00 67.12 221 LYS A C 1
ATOM 1875 O O . LYS A 1 221 ? 2.449 9.854 1.042 1.00 67.12 221 LYS A O 1
ATOM 1880 N N . ASN A 1 222 ? 3.171 7.738 1.160 1.00 60.09 222 ASN A N 1
ATOM 1881 C CA . ASN A 1 222 ? 4.564 8.094 1.419 1.00 60.09 222 ASN A CA 1
ATOM 1882 C C . ASN A 1 222 ? 5.288 8.465 0.106 1.00 60.09 222 ASN A C 1
ATOM 1884 O O . ASN A 1 222 ? 6.139 7.721 -0.368 1.00 60.09 222 ASN A O 1
ATOM 1888 N N . GLU A 1 223 ? 4.846 9.530 -0.573 1.00 51.94 223 GLU A N 1
ATOM 1889 C CA . GLU A 1 223 ? 5.459 9.974 -1.843 1.00 51.94 223 GLU A CA 1
ATOM 1890 C C . GLU A 1 223 ? 6.728 10.802 -1.642 1.00 51.94 223 GLU A C 1
ATOM 1892 O O . GLU A 1 223 ? 7.546 10.874 -2.550 1.00 51.94 223 GLU A O 1
ATOM 1897 N N . ASP A 1 224 ? 6.918 11.370 -0.453 1.00 48.03 224 ASP A N 1
ATOM 1898 C CA . ASP A 1 224 ? 8.092 12.162 -0.111 1.00 48.03 224 ASP A CA 1
ATOM 1899 C C . ASP A 1 224 ? 8.890 11.486 1.005 1.00 48.03 224 ASP A C 1
ATOM 1901 O O . ASP A 1 224 ? 8.364 10.672 1.757 1.00 48.03 224 ASP A O 1
ATOM 1905 N N . LYS A 1 225 ? 10.167 11.860 1.152 1.00 43.94 225 LYS A N 1
ATOM 1906 C CA . LYS A 1 225 ? 11.114 11.412 2.201 1.00 43.94 225 LYS A CA 1
ATOM 1907 C C . LYS A 1 225 ? 10.626 11.591 3.656 1.00 43.94 225 LYS A C 1
ATOM 1909 O O . LYS A 1 225 ? 11.403 11.386 4.592 1.00 43.94 225 LYS A O 1
ATOM 1914 N N . GLU A 1 226 ? 9.385 12.009 3.878 1.00 51.12 226 GLU A N 1
ATOM 1915 C CA . GLU A 1 226 ? 8.786 12.160 5.194 1.00 51.12 226 GLU A CA 1
ATOM 1916 C C . GLU A 1 226 ? 8.522 10.782 5.810 1.00 51.12 226 GLU A C 1
ATOM 1918 O O . GLU A 1 226 ? 7.479 10.156 5.656 1.00 51.12 226 GLU A O 1
ATOM 1923 N N . ASN A 1 227 ? 9.527 10.298 6.537 1.00 57.91 227 ASN A N 1
ATOM 1924 C CA . ASN A 1 227 ? 9.432 9.116 7.381 1.00 57.91 227 ASN A CA 1
ATOM 1925 C C . ASN A 1 227 ? 8.185 9.205 8.293 1.00 57.91 227 ASN A C 1
ATOM 1927 O O . ASN A 1 227 ? 7.808 10.282 8.751 1.00 57.91 227 ASN A O 1
ATOM 1931 N N . ILE A 1 228 ? 7.586 8.060 8.623 1.00 60.66 228 ILE A N 1
ATOM 1932 C CA . ILE A 1 228 ? 6.494 7.889 9.595 1.00 60.66 228 ILE A CA 1
ATOM 1933 C C . ILE A 1 228 ? 6.725 8.678 10.912 1.00 60.66 228 ILE A C 1
ATOM 1935 O O . ILE A 1 228 ? 5.777 9.150 11.539 1.00 60.66 228 ILE A O 1
ATOM 1939 N N . LYS A 1 229 ? 7.981 8.914 11.318 1.00 62.09 229 LYS A N 1
ATOM 1940 C CA . LYS A 1 229 ? 8.326 9.795 12.455 1.00 62.09 229 LYS A CA 1
ATOM 1941 C C . LYS A 1 229 ? 7.903 11.261 12.271 1.00 62.09 229 LYS A C 1
ATOM 1943 O O . LYS A 1 229 ? 7.480 11.898 13.232 1.00 62.09 229 LYS A O 1
ATOM 1948 N N . THR A 1 230 ? 7.984 11.799 11.059 1.00 65.69 230 THR A N 1
ATOM 1949 C CA . THR A 1 230 ? 7.503 13.148 10.725 1.00 65.69 230 THR A CA 1
ATOM 1950 C C . THR A 1 230 ? 5.984 13.214 10.865 1.00 65.69 230 THR A C 1
ATOM 1952 O O . THR A 1 230 ? 5.449 14.150 11.453 1.00 65.69 230 THR A O 1
ATOM 1955 N N . VAL A 1 231 ? 5.286 12.157 10.445 1.00 66.75 231 VAL A N 1
ATOM 1956 C CA . VAL A 1 231 ? 3.833 12.022 10.614 1.00 66.75 231 VAL A CA 1
ATOM 1957 C C . VAL A 1 231 ? 3.420 12.044 12.084 1.00 66.75 231 VAL A C 1
ATOM 1959 O O . VAL A 1 231 ? 2.455 12.722 12.426 1.00 66.75 231 VAL A O 1
ATOM 1962 N N . GLN A 1 232 ? 4.170 11.383 12.968 1.00 65.88 232 GLN A N 1
ATOM 1963 C CA . GLN A 1 232 ? 3.948 11.458 14.418 1.00 65.88 232 GLN A CA 1
ATOM 1964 C C . GLN A 1 232 ? 3.973 12.893 14.941 1.00 65.88 232 GLN A C 1
ATOM 1966 O O . GLN A 1 232 ? 3.073 13.315 15.667 1.00 65.88 232 GLN A O 1
ATOM 1971 N N . GLN A 1 233 ? 5.025 13.628 14.574 1.00 67.38 233 GLN A N 1
ATOM 1972 C CA . GLN A 1 233 ? 5.242 15.001 15.015 1.00 67.38 233 GLN A CA 1
ATOM 1973 C C . GLN A 1 233 ? 4.153 15.927 14.464 1.00 67.38 233 GLN A C 1
ATOM 1975 O O . GLN A 1 233 ? 3.622 16.761 15.194 1.00 67.38 233 GLN A O 1
ATOM 1980 N N . ILE A 1 234 ? 3.765 15.736 13.201 1.00 67.69 234 ILE A N 1
ATOM 1981 C CA . ILE A 1 234 ? 2.735 16.538 12.536 1.00 67.69 234 ILE A CA 1
ATOM 1982 C C . ILE A 1 234 ? 1.341 16.260 13.108 1.00 67.69 234 ILE A C 1
ATOM 1984 O O . ILE A 1 234 ? 0.602 17.203 13.381 1.00 67.69 234 ILE A O 1
ATOM 1988 N N . LEU A 1 235 ? 0.972 14.990 13.309 1.00 72.00 235 LEU A N 1
ATOM 1989 C CA . LEU A 1 235 ? -0.365 14.631 13.788 1.00 72.00 235 LEU A CA 1
ATOM 1990 C C . LEU A 1 235 ? -0.629 15.131 15.209 1.00 72.00 235 LEU A C 1
ATOM 1992 O O . LEU A 1 235 ? -1.785 15.412 15.523 1.00 72.00 235 LEU A O 1
ATOM 1996 N N . SER A 1 236 ? 0.412 15.247 16.049 1.00 70.50 236 SER A N 1
ATOM 1997 C CA . SER A 1 236 ? 0.343 15.854 17.390 1.00 70.50 236 SER A CA 1
ATOM 1998 C C . SER A 1 236 ? -0.910 15.433 18.184 1.00 70.50 236 SER A C 1
ATOM 2000 O O . SER A 1 236 ? -1.585 16.259 18.805 1.00 70.50 236 SER A O 1
ATOM 2002 N N . LEU A 1 237 ? -1.270 14.141 18.129 1.00 74.75 237 LEU A N 1
ATOM 2003 C CA . LEU A 1 237 ? -2.454 13.624 18.817 1.00 74.75 237 LEU A CA 1
ATOM 2004 C C . LEU A 1 237 ? -2.279 13.810 20.327 1.00 74.75 237 LEU A C 1
ATOM 2006 O O . LEU A 1 237 ? -1.230 13.485 20.883 1.00 74.75 237 LEU A O 1
ATOM 2010 N N . ASN A 1 238 ? -3.307 14.324 21.004 1.00 79.00 238 ASN A N 1
ATOM 2011 C CA . ASN A 1 238 ? -3.241 14.533 22.447 1.00 79.00 238 ASN A CA 1
ATOM 2012 C C . ASN A 1 238 ? -3.356 13.185 23.172 1.00 79.00 238 ASN A C 1
ATOM 2014 O O . ASN A 1 238 ? -4.459 12.699 23.435 1.00 79.00 238 ASN A O 1
ATOM 2018 N N . SER A 1 239 ? -2.198 12.605 23.498 1.00 79.50 239 SER A N 1
ATOM 2019 C CA . SER A 1 239 ? -2.107 11.265 24.073 1.00 79.50 239 SER A CA 1
ATOM 2020 C C . SER A 1 239 ? -2.795 11.131 25.425 1.00 79.50 239 SER A C 1
ATOM 2022 O O . SER A 1 239 ? -3.476 10.142 25.684 1.00 79.50 239 SER A O 1
ATOM 2024 N N . ALA A 1 240 ? -2.696 12.156 26.270 1.00 83.06 240 ALA A N 1
ATOM 2025 C CA . ALA A 1 240 ? -3.405 12.186 27.542 1.00 83.06 240 ALA A CA 1
ATOM 2026 C C . ALA A 1 240 ? -4.929 12.210 27.341 1.00 83.06 240 ALA A C 1
ATOM 2028 O O . ALA A 1 240 ? -5.657 11.488 28.022 1.00 83.06 240 ALA A O 1
ATOM 2029 N N . TYR A 1 241 ? -5.412 13.006 26.383 1.00 86.06 241 TYR A N 1
ATOM 2030 C CA . TYR A 1 241 ? -6.836 13.100 26.075 1.00 86.06 241 TYR A CA 1
ATOM 2031 C C . TYR A 1 241 ? -7.414 11.775 25.567 1.00 86.06 241 TYR A C 1
ATOM 2033 O O . TYR A 1 241 ? -8.409 11.315 26.126 1.00 86.06 241 TYR A O 1
ATOM 2041 N N . LEU A 1 242 ? -6.795 11.121 24.576 1.00 86.06 242 LEU A N 1
ATOM 2042 C CA . LEU A 1 242 ? -7.310 9.837 24.082 1.00 86.06 242 LEU A CA 1
ATOM 2043 C C . LEU A 1 242 ? -7.189 8.724 25.129 1.00 86.06 242 LEU A C 1
ATOM 2045 O O . LEU A 1 242 ? -8.149 7.984 25.308 1.00 86.06 242 LEU A O 1
ATOM 2049 N N . LYS A 1 243 ? -6.099 8.658 25.910 1.00 84.69 243 LYS A N 1
ATOM 2050 C CA . LYS A 1 243 ? -5.988 7.682 27.017 1.00 84.69 243 LYS A CA 1
ATOM 2051 C C . LYS A 1 243 ? -7.087 7.849 28.070 1.00 84.69 243 LYS A C 1
ATOM 2053 O O . LYS A 1 243 ? -7.458 6.875 28.711 1.00 84.69 243 LYS A O 1
ATOM 2058 N N . SER A 1 244 ? -7.611 9.063 28.229 1.00 86.94 244 SER A N 1
ATOM 2059 C CA . SER A 1 244 ? -8.661 9.364 29.208 1.00 86.94 244 SER A CA 1
ATOM 2060 C C . SER A 1 244 ? -10.086 9.178 28.667 1.00 86.94 244 SER A C 1
ATOM 2062 O O . SER A 1 244 ? -11.012 9.125 29.466 1.00 86.94 244 SER A O 1
ATOM 2064 N N . ASN A 1 245 ? -10.283 9.132 27.341 1.00 87.81 245 ASN A N 1
ATOM 2065 C CA . ASN A 1 245 ? -11.618 9.173 26.713 1.00 87.81 245 ASN A CA 1
ATOM 2066 C C . ASN A 1 245 ? -11.877 8.057 25.684 1.00 87.81 245 ASN A C 1
ATOM 2068 O O . ASN A 1 245 ? -12.981 7.965 25.161 1.00 87.81 245 ASN A O 1
ATOM 2072 N N . ALA A 1 246 ? -10.867 7.262 25.338 1.00 87.88 246 ALA A N 1
ATOM 2073 C CA . ALA A 1 246 ? -10.958 6.190 24.356 1.00 87.88 246 ALA A CA 1
ATOM 2074 C C . ALA A 1 246 ? -10.084 5.003 24.790 1.00 87.88 246 ALA A C 1
ATOM 2076 O O . ALA A 1 246 ? -9.113 4.640 24.120 1.00 87.88 246 ALA A O 1
ATOM 2077 N N . LEU A 1 247 ? -10.403 4.415 25.947 1.00 84.81 247 LEU A N 1
ATOM 2078 C CA . LEU A 1 247 ? -9.682 3.255 26.483 1.00 84.81 247 LEU A CA 1
ATOM 2079 C C . LEU A 1 247 ? -9.695 2.099 25.466 1.00 84.81 247 LEU A C 1
ATOM 2081 O O . LEU A 1 247 ? -10.607 1.968 24.658 1.00 84.81 247 LEU A O 1
ATOM 2085 N N . ASN A 1 248 ? -8.646 1.278 25.434 1.00 87.62 248 ASN A N 1
ATOM 2086 C CA . ASN A 1 248 ? -8.524 0.171 24.467 1.00 87.62 248 ASN A CA 1
ATOM 2087 C C . ASN A 1 248 ? -8.587 0.608 22.987 1.00 87.62 248 ASN A C 1
ATOM 2089 O O . ASN A 1 248 ? -8.863 -0.201 22.102 1.00 87.62 248 ASN A O 1
ATOM 2093 N N . SER A 1 249 ? -8.329 1.886 22.700 1.00 89.81 249 SER A N 1
ATOM 2094 C CA . SER A 1 249 ? -8.162 2.382 21.335 1.00 89.81 249 SER A CA 1
ATOM 2095 C C . SER A 1 249 ? -6.679 2.559 21.039 1.00 89.81 249 SER A C 1
ATOM 2097 O O . SER A 1 249 ? -5.946 3.160 21.822 1.00 89.81 249 SER A O 1
ATOM 2099 N N . GLU A 1 250 ? -6.236 2.040 19.903 1.00 89.56 250 GLU A N 1
ATOM 2100 C CA . GLU A 1 250 ? -4.871 2.175 19.405 1.00 89.56 250 GLU A CA 1
ATOM 2101 C C . GLU A 1 250 ? -4.896 2.944 18.086 1.00 89.56 250 GLU A C 1
ATOM 2103 O O . GLU A 1 250 ? -5.770 2.721 17.246 1.00 89.56 250 GLU A O 1
ATOM 2108 N N . VAL A 1 251 ? -3.926 3.840 17.892 1.00 87.19 251 VAL A N 1
ATOM 2109 C CA . VAL A 1 251 ? -3.754 4.547 16.621 1.00 87.19 251 VAL A CA 1
ATOM 2110 C C . VAL A 1 251 ? -2.467 4.082 15.968 1.00 87.19 251 VAL A C 1
ATOM 2112 O O . VAL A 1 251 ? -1.387 4.257 16.535 1.00 87.19 251 VAL A O 1
ATOM 2115 N N . ARG A 1 252 ? -2.581 3.538 14.758 1.00 86.31 252 ARG A N 1
ATOM 2116 C CA . ARG A 1 252 ? -1.449 3.042 13.974 1.00 86.31 252 ARG A CA 1
ATOM 2117 C C . ARG A 1 252 ? -1.292 3.846 12.698 1.00 86.31 252 ARG A C 1
ATOM 2119 O O . ARG A 1 252 ? -2.278 4.153 12.033 1.00 86.31 252 ARG A O 1
ATOM 2126 N N . VAL A 1 253 ? -0.054 4.155 12.339 1.00 80.25 253 VAL A N 1
ATOM 2127 C CA . VAL A 1 253 ? 0.273 4.795 11.062 1.00 80.25 253 VAL A CA 1
ATOM 2128 C C . VAL A 1 253 ? 0.968 3.789 10.164 1.00 80.25 253 VAL A C 1
ATOM 2130 O O . VAL A 1 253 ? 2.026 3.282 10.529 1.00 80.25 253 VAL A O 1
ATOM 2133 N N . TYR A 1 254 ? 0.397 3.561 8.986 1.00 77.62 254 TYR A N 1
ATOM 2134 C CA . TYR A 1 254 ? 0.963 2.708 7.950 1.00 77.62 254 TYR A CA 1
ATOM 2135 C C . TYR A 1 254 ? 1.285 3.521 6.702 1.00 77.62 254 TYR A C 1
ATOM 2137 O O . TYR A 1 254 ? 0.507 4.374 6.272 1.00 77.62 254 TYR A O 1
ATOM 2145 N N . SER A 1 255 ? 2.409 3.207 6.071 1.00 74.06 255 SER A N 1
ATOM 2146 C CA . SER A 1 255 ? 2.660 3.598 4.687 1.00 74.06 255 SER A CA 1
ATOM 2147 C C . SER A 1 255 ? 1.874 2.680 3.754 1.00 74.06 255 SER A C 1
ATOM 2149 O O . SER A 1 255 ? 1.896 1.463 3.939 1.00 74.06 255 SER A O 1
ATOM 2151 N N . VAL A 1 256 ? 1.260 3.236 2.703 1.00 72.12 256 VAL A N 1
ATOM 2152 C CA . VAL A 1 256 ? 0.692 2.427 1.604 1.00 72.12 256 VAL A CA 1
ATOM 2153 C C . VAL A 1 256 ? 1.713 1.401 1.098 1.00 72.12 256 VAL A C 1
ATOM 2155 O O . VAL A 1 256 ? 1.355 0.258 0.848 1.00 72.12 256 VAL A O 1
ATOM 2158 N N . TYR A 1 257 ? 2.992 1.774 0.996 1.00 67.19 257 TYR A N 1
ATOM 2159 C CA . TYR A 1 257 ? 4.025 0.870 0.482 1.00 67.19 257 TYR A CA 1
ATOM 2160 C C . TYR A 1 257 ? 4.371 -0.259 1.443 1.00 67.19 257 TYR A C 1
ATOM 2162 O O . TYR A 1 257 ? 4.536 -1.383 0.989 1.00 67.19 257 TYR A O 1
ATOM 2170 N N . ASP A 1 258 ? 4.440 0.015 2.748 1.00 69.25 258 ASP A N 1
ATOM 2171 C CA . ASP A 1 258 ? 4.772 -1.023 3.731 1.00 69.25 258 ASP A CA 1
ATOM 2172 C C . ASP A 1 258 ? 3.649 -2.069 3.778 1.00 69.25 258 ASP A C 1
ATOM 2174 O O . ASP A 1 258 ? 3.918 -3.267 3.730 1.00 69.25 258 ASP A O 1
ATOM 2178 N N . LEU A 1 259 ? 2.390 -1.617 3.720 1.00 67.25 259 LEU A N 1
ATOM 2179 C CA . LEU A 1 259 ? 1.218 -2.491 3.613 1.00 67.25 259 LEU A CA 1
ATOM 2180 C C . LEU A 1 259 ? 1.256 -3.376 2.370 1.00 67.25 259 LEU A C 1
ATOM 2182 O O . LEU A 1 259 ? 0.982 -4.571 2.459 1.00 67.25 259 LEU A O 1
ATOM 2186 N N . ILE A 1 260 ? 1.594 -2.798 1.215 1.00 59.62 260 ILE A N 1
ATOM 2187 C CA . ILE A 1 260 ? 1.666 -3.560 -0.030 1.00 59.62 260 ILE A CA 1
ATOM 2188 C C . ILE A 1 260 ? 2.845 -4.547 -0.010 1.00 59.62 260 ILE A C 1
ATOM 2190 O O . ILE A 1 260 ? 2.723 -5.645 -0.534 1.00 59.62 260 ILE A O 1
ATOM 2194 N N . GLU A 1 261 ? 3.974 -4.206 0.614 1.00 60.38 261 GLU A N 1
ATOM 2195 C CA . GLU A 1 261 ? 5.117 -5.121 0.756 1.00 60.38 261 GLU A CA 1
ATOM 2196 C C . GLU A 1 261 ? 4.902 -6.211 1.822 1.00 60.38 261 GLU A C 1
ATOM 2198 O O . GLU A 1 261 ? 5.810 -7.002 2.083 1.00 60.38 261 GLU A O 1
ATOM 2203 N N . GLY A 1 262 ? 3.725 -6.254 2.457 1.00 58.88 262 GLY A N 1
ATOM 2204 C CA . GLY A 1 262 ? 3.439 -7.159 3.568 1.00 58.88 262 GLY A CA 1
ATOM 2205 C C . GLY A 1 262 ? 4.273 -6.858 4.816 1.00 58.88 262 GLY A C 1
ATOM 2206 O O . GLY A 1 262 ? 4.360 -7.697 5.712 1.00 58.88 262 GLY A O 1
ATOM 2207 N N . LYS A 1 263 ? 4.894 -5.675 4.884 1.00 63.06 263 LYS A N 1
ATOM 2208 C CA . LYS A 1 263 ? 5.652 -5.215 6.043 1.00 63.06 263 LYS A CA 1
ATOM 2209 C C . LYS A 1 263 ? 4.685 -4.684 7.092 1.00 63.06 263 LYS A C 1
ATOM 2211 O O . LYS A 1 263 ? 3.827 -3.849 6.820 1.00 63.06 263 LYS A O 1
ATOM 2216 N N . SER A 1 264 ? 4.877 -5.131 8.326 1.00 60.84 264 SER A N 1
ATOM 2217 C CA . SER A 1 264 ? 4.102 -4.699 9.489 1.00 60.84 264 SER A CA 1
ATOM 2218 C C . SER A 1 264 ? 4.744 -3.510 10.208 1.00 60.84 264 SER A C 1
ATOM 2220 O O . SER A 1 264 ? 4.513 -3.315 11.399 1.00 60.84 264 SER A O 1
ATOM 2222 N N . GLU A 1 265 ? 5.599 -2.738 9.535 1.00 65.81 265 GLU A N 1
ATOM 2223 C CA . GLU A 1 265 ? 6.181 -1.544 10.139 1.00 65.81 265 GLU A CA 1
ATOM 2224 C C . GLU A 1 265 ? 5.099 -0.471 10.247 1.00 65.81 265 GLU A C 1
ATOM 2226 O O . GLU A 1 265 ? 4.719 0.177 9.273 1.00 65.81 265 GLU A O 1
ATOM 2231 N N . TYR A 1 266 ? 4.585 -0.300 11.459 1.00 69.81 266 TYR A N 1
ATOM 2232 C CA . TYR A 1 266 ? 3.698 0.794 11.800 1.00 69.81 266 TYR A CA 1
ATOM 2233 C C . TYR A 1 266 ? 4.234 1.528 13.013 1.00 69.81 266 TYR A C 1
ATOM 2235 O O . TYR A 1 266 ? 4.894 0.969 13.892 1.00 69.81 266 TYR A O 1
ATOM 2243 N N . LEU A 1 267 ? 3.912 2.809 13.076 1.00 57.34 267 LEU A N 1
ATOM 2244 C CA . LEU A 1 267 ? 4.125 3.576 14.284 1.00 57.34 267 LEU A CA 1
ATOM 2245 C C . LEU A 1 267 ? 2.844 3.573 15.101 1.00 57.34 267 LEU A C 1
ATOM 2247 O O . LEU A 1 267 ? 1.810 4.071 14.648 1.00 57.34 267 LEU A O 1
ATOM 2251 N N . ASN A 1 268 ? 2.937 3.043 16.315 1.00 70.31 268 ASN A N 1
ATOM 2252 C CA . ASN A 1 268 ? 1.906 3.243 17.313 1.00 70.31 268 ASN A CA 1
ATOM 2253 C C . ASN A 1 268 ? 2.063 4.647 17.922 1.00 70.31 268 ASN A C 1
ATOM 2255 O O . ASN A 1 268 ? 3.145 5.030 18.372 1.00 70.31 268 ASN A O 1
ATOM 2259 N N . LEU A 1 269 ? 0.982 5.425 17.906 1.00 60.00 269 LEU A N 1
ATOM 2260 C CA . LEU A 1 269 ? 0.943 6.767 18.486 1.00 60.00 269 LEU A CA 1
ATOM 2261 C C . LEU A 1 269 ? 0.517 6.764 19.970 1.00 60.00 269 LEU A C 1
ATOM 2263 O O . LEU A 1 269 ? 0.455 7.845 20.564 1.00 60.00 269 LEU A O 1
ATOM 2267 N N . TYR A 1 270 ? 0.240 5.584 20.557 1.00 57.59 270 TYR A N 1
ATOM 2268 C CA . TYR A 1 270 ? -0.335 5.390 21.899 1.00 57.59 270 TYR A CA 1
ATOM 2269 C C . TYR A 1 270 ? 0.360 4.373 22.804 1.00 57.59 270 TYR A C 1
ATOM 2271 O O . TYR A 1 270 ? 0.544 3.214 22.374 1.00 57.59 270 TYR A O 1
#

pLDDT: mean 74.13, std 12.91, range [42.0, 93.38]